Protein AF-A0A3P6EDA2-F1 (afdb_monomer)

Solvent-accessible surface area (backbone atoms only — not comparable to full-atom values): 14448 Å² total; per-residue (Å²): 108,44,48,34,46,35,75,41,40,43,56,62,48,23,69,76,39,64,86,78,28,52,57,27,41,41,62,66,79,68,80,92,63,70,84,80,61,66,52,72,57,34,35,83,33,49,75,94,38,60,20,35,73,57,86,83,57,60,67,62,53,38,44,65,58,42,58,74,50,45,66,60,31,36,53,51,32,52,51,51,52,53,50,50,53,50,51,53,47,48,53,51,38,46,62,77,73,55,56,77,56,70,71,67,75,66,40,54,43,57,51,46,21,43,44,30,20,46,56,50,5,49,46,27,37,53,48,20,50,46,32,63,56,32,12,47,63,46,42,54,42,55,72,69,67,53,57,74,87,75,54,78,55,61,66,52,44,69,76,33,55,69,64,41,21,74,79,34,63,50,54,73,63,56,66,56,38,65,80,68,69,48,60,79,59,48,52,80,58,43,38,82,80,82,67,61,33,87,87,78,70,40,69,42,63,34,35,51,26,35,47,27,42,52,51,10,53,52,23,40,57,58,21,60,47,43,33,53,97,81,72,57,55,44,52,69,66,60,55,40,66,66,57,61,54,96,91,37,92,71,38,72,75,68,90,70,83,125

Mean predicted aligned error: 5.79 Å

pLDDT: mean 92.56, std 11.46, range [40.84, 98.69]

Nearest PDB structures (foldseek):
  4xk8-assembly1_A  TM=9.919E-01  e=2.747E-32  Pisum sativum
  8wgh-assembly1_A  TM=9.912E-01  e=5.306E-32  Fittonia albivenis
  8j7b-assembly1_A  TM=9.844E-01  e=3.916E-32  Arabidopsis thaliana
  8cmo-assembly1_A  TM=9.914E-01  e=6.513E-30  Coelastrella
  8xls-assembly1_A  TM=9.919E-01  e=1.504E-28  Thalassiosira pseudonana CCMP1335

Secondary structure (DSSP, 8-state):
-HHHHHHS--HHHHHH-TTTSPPEEE----SS--SS-GGGGSEE-STT-EEEEP-S-HHHHHHHTT--SHHHHHHHHHHHHHHHHHHHHHHHHHHHTSPPPHHHHT-HHHHHHIIIIIIIIIHHHHHHHHIIIIIHHHHHHHHTT--TTTSPPHHHHHH-HHHHHHH-GGGGGTTHHHHTT-GGGGTTTS----SB-TTTSSB-HHHHHHHHHHHHHHHHHHTTSB--TTS-SB-HHHHHHH---TT-SS--------

Foldseek 3Di:
DLLLCLPVWLLLLCLLPVPQAATFRAADDDPPDPPDVCNVCQPCRDPPGTHHGDDPCVSVVCLLLQNNHSVVSVVVVVVVVVVVVVVVVVVCCCVPPNPDDPVVVVPVLLVLLCCLQPVFQVVLVVVLVSLLQRNVQSNVCSLVSHRSVPRDHSVCSVVDLVSVCVQQVLSVVPCVCVVVVVCVSRCSQQDDPPAADPSPRHRDSSVVSNVSNVSNVVSNVVSQAGDDPVRDHDDPVVVQVVPDDPVCPDGPPDPPPD

Organism: Brassica oleracea (NCBI:txid3712)

Structure (mmCIF, N/CA/C/O backbone):
data_AF-A0A3P6EDA2-F1
#
_entry.id   AF-A0A3P6EDA2-F1
#
loop_
_atom_site.group_PDB
_atom_site.id
_atom_site.type_symbol
_atom_site.label_atom_id
_atom_site.label_alt_id
_atom_site.label_comp_id
_atom_site.label_asym_id
_atom_site.label_entity_id
_atom_site.label_seq_id
_atom_site.pdbx_PDB_ins_code
_atom_site.Cartn_x
_atom_site.Cartn_y
_atom_site.Cartn_z
_atom_site.occupancy
_atom_site.B_iso_or_equiv
_atom_site.auth_seq_id
_atom_site.auth_comp_id
_atom_site.auth_asym_id
_atom_site.auth_atom_id
_atom_site.pdbx_PDB_model_num
ATOM 1 N N . MET A 1 1 ? 1.106 14.165 6.800 1.00 95.12 1 MET A N 1
ATOM 2 C CA . MET A 1 1 ? -0.127 13.348 6.871 1.00 95.12 1 MET A CA 1
ATOM 3 C C . MET A 1 1 ? -0.069 12.357 8.024 1.00 95.12 1 MET A C 1
ATOM 5 O O . MET A 1 1 ? -0.699 12.643 9.029 1.00 95.12 1 MET A O 1
ATOM 9 N N . TYR A 1 2 ? 0.751 11.300 7.968 1.00 97.56 2 TYR A N 1
ATOM 10 C CA . TYR A 1 2 ? 0.886 10.324 9.069 1.00 97.56 2 TYR A CA 1
ATOM 11 C C . TYR A 1 2 ? 1.144 10.951 10.453 1.00 97.56 2 TYR A C 1
ATOM 13 O O . TYR A 1 2 ? 0.456 10.618 11.407 1.00 97.56 2 TYR A O 1
ATOM 21 N N . PHE A 1 3 ? 2.056 11.929 10.558 1.00 98.06 3 PHE A N 1
ATOM 22 C CA . PHE A 1 3 ? 2.340 12.604 11.836 1.00 98.06 3 PHE A CA 1
ATOM 23 C C . PHE A 1 3 ? 1.126 13.336 12.427 1.00 98.06 3 PHE A C 1
ATOM 25 O O . PHE A 1 3 ? 0.912 13.303 13.632 1.00 98.06 3 PHE A O 1
ATOM 32 N N . HIS A 1 4 ? 0.321 13.983 11.579 1.00 97.31 4 HIS A N 1
ATOM 33 C CA . HIS A 1 4 ? -0.910 14.645 12.014 1.00 97.31 4 HIS A CA 1
ATOM 34 C C . HIS A 1 4 ? -1.937 13.623 12.505 1.00 97.31 4 HIS A C 1
ATOM 36 O O . HIS A 1 4 ? -2.525 13.821 13.562 1.00 97.31 4 HIS A O 1
ATOM 42 N N . GLY A 1 5 ? -2.069 12.496 11.794 1.00 97.06 5 GLY A N 1
ATOM 43 C CA . GLY A 1 5 ? -2.839 11.339 12.254 1.00 97.06 5 GLY A CA 1
ATOM 44 C C . GLY A 1 5 ? -2.379 10.816 13.618 1.00 97.06 5 GLY A C 1
ATOM 45 O O . GLY A 1 5 ? -3.197 10.489 14.460 1.00 97.06 5 GLY A O 1
ATOM 46 N N . ALA A 1 6 ? -1.074 10.795 13.872 1.00 96.88 6 ALA A N 1
ATOM 47 C CA . ALA A 1 6 ? -0.518 10.258 15.111 1.00 96.88 6 ALA A CA 1
ATOM 48 C C . ALA A 1 6 ? -0.597 11.193 16.331 1.00 96.88 6 ALA A C 1
ATOM 50 O O . ALA A 1 6 ? -0.292 10.756 17.432 1.00 96.88 6 ALA A O 1
ATOM 51 N N . ARG A 1 7 ? -0.834 12.500 16.151 1.00 95.69 7 ARG A N 1
ATOM 52 C CA . ARG A 1 7 ? -0.673 13.494 17.236 1.00 95.69 7 ARG A CA 1
ATOM 53 C C . ARG A 1 7 ? -1.845 14.444 17.418 1.00 95.69 7 ARG A C 1
ATOM 55 O O . ARG A 1 7 ? -2.000 15.000 18.499 1.00 95.69 7 ARG A O 1
ATOM 62 N N . PHE A 1 8 ? -2.617 14.682 16.364 1.00 95.25 8 PHE A N 1
ATOM 63 C CA . PHE A 1 8 ? -3.655 15.713 16.329 1.00 95.25 8 PHE A CA 1
AT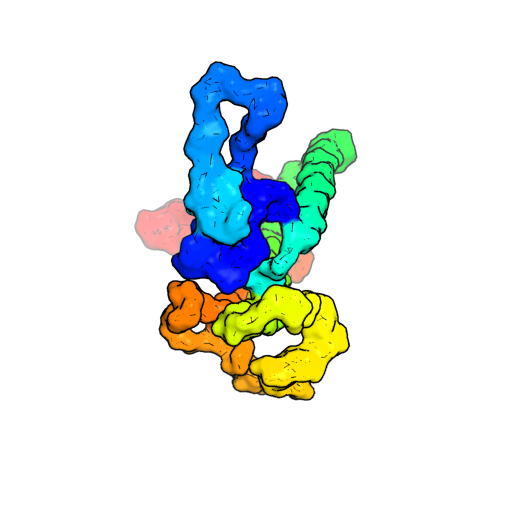OM 64 C C . PHE A 1 8 ? -4.929 15.175 15.683 1.00 95.25 8 PHE A C 1
ATOM 66 O O . PHE A 1 8 ? -5.568 15.877 14.897 1.00 95.25 8 PHE A O 1
ATOM 73 N N . SER A 1 9 ? -5.256 13.913 15.948 1.00 97.00 9 SER A N 1
ATOM 74 C CA . SER A 1 9 ? -6.364 13.226 15.303 1.00 97.00 9 SER A CA 1
ATOM 75 C C . SER A 1 9 ? -7.191 12.428 16.300 1.00 97.00 9 SER A C 1
ATOM 77 O O . SER A 1 9 ? -6.763 12.200 17.426 1.00 97.00 9 SER A O 1
ATOM 79 N N . ASN A 1 10 ? -8.368 11.997 15.863 1.00 97.44 10 ASN A N 1
ATOM 80 C CA . ASN A 1 10 ? -9.216 11.049 16.576 1.00 97.44 10 ASN A CA 1
ATOM 81 C C . ASN A 1 10 ? -9.175 9.648 15.943 1.00 97.44 10 ASN A C 1
ATOM 83 O O . ASN A 1 10 ? -10.190 8.958 15.944 1.00 97.44 10 ASN A O 1
ATOM 87 N N . TYR A 1 11 ? -8.039 9.232 15.367 1.00 97.75 11 TYR A N 1
ATOM 88 C CA . TYR A 1 11 ? -7.948 7.998 14.576 1.00 97.75 11 TYR A CA 1
ATOM 89 C C . TYR A 1 11 ? -8.352 6.736 15.345 1.00 97.75 11 TYR A C 1
ATOM 91 O O . TYR A 1 11 ? -9.167 5.971 14.839 1.00 97.75 11 TYR A O 1
ATOM 99 N N . GLU A 1 12 ? -7.838 6.522 16.559 1.00 96.31 12 GLU A N 1
ATOM 100 C CA . GLU A 1 12 ? -8.194 5.337 17.358 1.00 96.31 12 GLU A CA 1
ATOM 101 C C . GLU A 1 12 ? -9.675 5.354 17.760 1.00 96.31 12 GLU A C 1
ATOM 103 O O . GLU A 1 12 ? -10.360 4.343 17.632 1.00 96.31 12 GLU A O 1
ATOM 108 N N . ALA A 1 13 ? -10.205 6.519 18.148 1.00 96.00 13 ALA A N 1
ATOM 109 C CA . ALA A 1 13 ? -11.627 6.667 18.457 1.00 96.00 13 ALA A CA 1
ATOM 110 C C . ALA A 1 13 ? -12.503 6.379 17.226 1.00 96.00 13 ALA A C 1
ATOM 112 O O . ALA A 1 13 ? -13.472 5.630 17.319 1.00 96.00 13 ALA A O 1
ATOM 113 N N . TRP A 1 14 ? -12.131 6.921 16.062 1.00 97.31 14 TRP A N 1
ATOM 114 C CA . TRP A 1 14 ? -12.794 6.639 14.791 1.00 97.31 14 TRP A CA 1
ATOM 115 C C . TRP A 1 14 ? -12.719 5.161 14.414 1.00 97.31 14 TRP A C 1
ATOM 117 O O . TRP A 1 14 ? -13.666 4.626 13.850 1.00 97.31 14 TRP A O 1
ATOM 127 N N . LEU A 1 15 ? -11.616 4.479 14.715 1.00 96.19 15 LEU A N 1
ATOM 128 C CA . LEU A 1 15 ? -11.461 3.069 14.383 1.00 96.19 15 LEU A CA 1
ATOM 129 C C . LEU A 1 15 ? -12.432 2.186 15.188 1.00 96.19 15 LEU A C 1
ATOM 131 O O . LEU A 1 15 ? -12.922 1.195 14.645 1.00 96.19 15 LEU A O 1
ATOM 135 N N . SER A 1 16 ? -12.761 2.587 16.421 1.00 94.00 16 SER A N 1
ATOM 136 C CA . SER A 1 16 ? -13.761 1.926 17.271 1.00 94.00 16 SER A CA 1
ATOM 137 C C . SER A 1 16 ? -15.214 2.190 16.853 1.00 94.00 16 SER A C 1
ATOM 139 O O . SER A 1 16 ? -16.046 1.299 16.996 1.00 94.00 16 SER A O 1
ATOM 141 N N . ASP A 1 17 ? -15.537 3.377 16.323 1.00 95.00 17 ASP A N 1
ATOM 142 C CA . ASP A 1 17 ? -16.862 3.676 15.742 1.00 95.00 17 ASP A CA 1
ATOM 143 C C . ASP A 1 17 ? -16.754 4.496 14.437 1.00 95.00 17 ASP A C 1
ATOM 145 O O . ASP A 1 17 ? -16.998 5.708 14.413 1.00 95.00 17 ASP A O 1
ATOM 149 N N . PRO A 1 18 ? -16.418 3.832 13.318 1.00 94.62 18 PRO A N 1
ATOM 150 C CA . PRO A 1 18 ? -16.188 4.498 12.035 1.00 94.62 18 PRO A CA 1
ATOM 151 C C . PRO A 1 18 ? -17.466 5.027 11.382 1.00 94.62 18 PRO A C 1
ATOM 153 O O . PRO A 1 18 ? -17.388 5.785 10.414 1.00 94.62 18 PRO A O 1
ATOM 156 N N . THR A 1 19 ? -18.629 4.576 11.860 1.00 93.88 19 THR A N 1
ATOM 157 C CA . THR A 1 19 ? -19.944 4.920 11.315 1.00 93.88 19 THR A CA 1
ATOM 158 C C . THR A 1 19 ? -20.477 6.240 11.849 1.00 93.88 19 THR A C 1
ATOM 160 O O . THR A 1 19 ? -21.119 6.969 11.096 1.00 93.88 19 THR A O 1
ATOM 163 N N . HIS A 1 20 ? -20.203 6.564 13.116 1.00 95.69 20 HIS A N 1
ATOM 164 C CA . HIS A 1 20 ? -20.741 7.772 13.749 1.00 95.69 20 HIS A CA 1
ATOM 165 C C . HIS A 1 20 ? -19.680 8.840 14.023 1.00 95.69 20 HIS A C 1
ATOM 167 O O . HIS A 1 20 ? -20.021 10.020 14.094 1.00 95.69 20 HIS A O 1
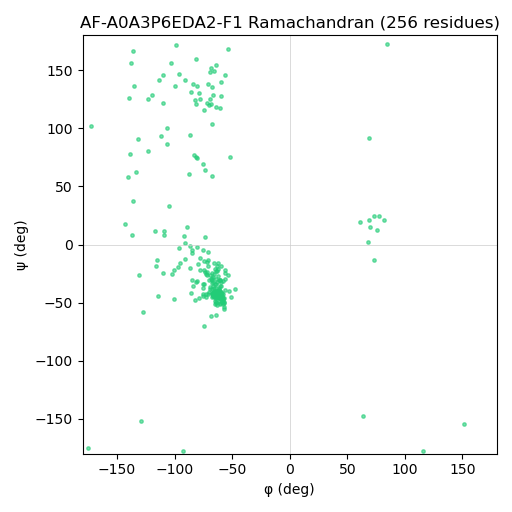ATOM 173 N N . ILE A 1 21 ? -18.406 8.465 14.165 1.00 97.31 21 ILE A N 1
ATOM 174 C CA . ILE A 1 21 ? -17.327 9.427 14.410 1.00 97.31 21 ILE A CA 1
ATOM 175 C C . ILE A 1 21 ? -16.824 9.978 13.073 1.00 97.31 21 ILE A C 1
ATOM 177 O O . ILE A 1 21 ? -16.536 9.241 12.130 1.00 97.31 21 ILE A O 1
ATOM 181 N N . GLY A 1 22 ? -16.699 11.301 12.982 1.00 97.00 22 GLY A N 1
ATOM 182 C CA . GLY A 1 22 ? -16.123 11.974 11.823 1.00 97.00 22 GLY A CA 1
ATOM 183 C C . GLY A 1 22 ? -14.590 11.935 11.865 1.00 97.00 22 GLY A C 1
ATOM 184 O O . GLY A 1 22 ? -14.007 12.212 12.915 1.00 97.00 22 GLY A O 1
ATOM 185 N N . PRO A 1 23 ? -13.898 11.642 10.748 1.00 97.75 23 PRO A N 1
ATOM 186 C CA . PRO A 1 23 ? -12.440 11.654 10.723 1.00 97.75 23 PRO A CA 1
ATOM 187 C C . PRO A 1 23 ? -11.909 13.087 10.862 1.00 97.75 23 PRO A C 1
ATOM 189 O O . PRO A 1 23 ? -12.246 13.964 10.064 1.00 97.75 23 PRO A O 1
ATOM 192 N N . SER A 1 24 ? -11.037 13.335 11.838 1.00 97.56 24 SER A N 1
ATOM 193 C CA . SER A 1 24 ? -10.371 14.624 12.044 1.00 97.56 24 SER A CA 1
ATOM 194 C C . SER A 1 24 ? -8.890 14.423 12.335 1.00 97.56 24 SER A C 1
ATOM 196 O O . SER A 1 24 ? -8.524 13.540 13.099 1.00 97.56 24 SER A O 1
ATOM 198 N N . ALA A 1 25 ? -8.028 15.236 11.718 1.00 96.38 25 ALA A N 1
ATOM 199 C CA . ALA A 1 25 ? -6.569 15.173 11.894 1.00 96.38 25 ALA A CA 1
ATOM 200 C C . ALA A 1 25 ? -5.898 16.560 11.897 1.00 96.38 25 ALA A C 1
ATOM 202 O O . ALA A 1 25 ? -4.698 16.700 11.637 1.00 96.38 25 ALA A O 1
ATOM 203 N N . GLN A 1 26 ? -6.687 17.611 12.116 1.00 94.94 26 GLN A N 1
ATOM 204 C CA . GLN A 1 26 ? -6.204 18.981 12.162 1.00 94.94 26 GLN A CA 1
ATOM 205 C C . GLN A 1 26 ? -6.908 19.720 13.292 1.00 94.94 26 GLN A C 1
ATOM 207 O O . GLN A 1 26 ? -8.133 19.774 13.342 1.00 94.94 26 GLN A O 1
ATOM 212 N N . VAL A 1 27 ? -6.114 20.317 14.175 1.00 92.06 27 VAL A N 1
ATOM 213 C CA . VAL A 1 27 ? -6.597 21.090 15.318 1.00 92.06 27 VAL A CA 1
ATOM 214 C C . VAL A 1 27 ? -6.079 22.511 15.189 1.00 92.06 27 VAL A C 1
ATOM 216 O O . VAL A 1 27 ? -4.880 22.732 14.994 1.00 92.06 27 VAL A O 1
ATOM 219 N N . VAL A 1 28 ? -6.979 23.482 15.298 1.00 88.31 28 VAL A N 1
ATOM 220 C CA . VAL A 1 28 ? -6.616 24.896 15.373 1.00 88.31 28 VAL A CA 1
ATOM 221 C C . VAL A 1 28 ? -6.128 25.184 16.786 1.00 88.31 28 VAL A C 1
ATOM 223 O O . VAL A 1 28 ? -6.818 24.883 17.760 1.00 88.31 28 VAL A O 1
ATOM 226 N N . TRP A 1 29 ? -4.920 25.736 16.900 1.00 77.19 29 TRP A N 1
ATOM 227 C CA . TRP A 1 29 ? -4.288 26.002 18.189 1.00 77.19 29 TRP A CA 1
ATOM 228 C C . TRP A 1 29 ? -5.127 26.962 19.048 1.00 77.19 29 TRP A C 1
ATOM 230 O O . TRP A 1 29 ? -5.427 28.066 18.587 1.00 77.19 29 TRP A O 1
ATOM 240 N N . PRO A 1 30 ? -5.439 26.594 20.306 1.00 63.03 30 PRO A N 1
ATOM 241 C CA . PRO A 1 30 ? -6.191 27.460 21.212 1.00 63.03 30 PRO A CA 1
ATOM 242 C C . PRO A 1 30 ? -5.312 28.443 22.009 1.00 63.03 30 PRO A C 1
ATOM 244 O O . PRO A 1 30 ? -5.823 29.428 22.527 1.00 63.03 30 PRO A O 1
ATOM 247 N N . ILE A 1 31 ? -4.001 28.185 22.148 1.00 54.84 31 ILE A N 1
ATOM 248 C CA . ILE A 1 31 ? -3.233 28.702 23.301 1.00 54.84 31 ILE A CA 1
ATOM 249 C C . ILE A 1 31 ? -2.344 29.915 23.039 1.00 54.84 31 ILE A C 1
ATOM 251 O O . ILE A 1 31 ? -2.089 30.658 23.980 1.00 54.84 31 ILE A O 1
ATOM 255 N N . VAL A 1 32 ? -1.870 30.173 21.819 1.00 53.31 32 VAL A N 1
ATOM 256 C CA . VAL A 1 32 ? -0.915 31.287 21.675 1.00 53.31 32 VAL A CA 1
ATOM 257 C C . VAL A 1 32 ? -1.628 32.622 21.509 1.00 53.31 32 VAL A C 1
ATOM 259 O O . VAL A 1 32 ? -1.112 33.599 22.023 1.00 53.31 32 VAL A O 1
ATOM 262 N N . TRP A 1 33 ? -2.825 32.655 20.911 1.00 49.12 33 TRP A N 1
ATOM 263 C CA . TRP A 1 33 ? -3.649 33.861 20.794 1.00 49.12 33 TRP A CA 1
ATOM 264 C C . TRP A 1 33 ? -5.045 33.529 20.211 1.00 49.12 33 TRP A C 1
ATOM 266 O O . TRP A 1 33 ? -5.166 33.396 18.989 1.00 49.12 33 TRP A O 1
ATOM 276 N N . PRO A 1 34 ? -6.127 33.447 21.009 1.00 52.50 34 PRO A N 1
ATOM 277 C CA . PRO A 1 34 ? -7.491 33.499 20.482 1.00 52.50 34 PRO A CA 1
ATOM 278 C C . PRO A 1 34 ? -7.801 34.949 20.055 1.00 52.50 34 PRO A C 1
ATOM 280 O O . PRO A 1 34 ? -8.625 35.620 20.659 1.00 52.50 34 PRO A O 1
ATOM 283 N N . ILE A 1 35 ? -7.086 35.493 19.056 1.00 55.72 35 ILE A N 1
ATOM 284 C CA . ILE A 1 35 ? -7.242 36.908 18.649 1.00 55.72 35 ILE A CA 1
ATOM 285 C C . ILE A 1 35 ? -8.608 37.155 17.982 1.00 55.72 35 ILE A C 1
ATOM 287 O O . ILE A 1 35 ? -9.104 38.275 18.041 1.00 55.72 35 ILE A O 1
ATOM 291 N N . VAL A 1 36 ? -9.239 36.137 17.370 1.00 67.19 36 VAL A N 1
ATOM 292 C CA . VAL A 1 36 ? -10.479 36.312 16.574 1.00 67.19 36 VAL A CA 1
ATOM 293 C C . VAL A 1 36 ? -11.579 35.255 16.789 1.00 67.19 36 VAL A C 1
ATOM 295 O O . VAL A 1 36 ? -12.548 35.250 16.037 1.00 67.19 36 VAL A O 1
ATOM 298 N N . GLY A 1 37 ? -11.459 34.341 17.762 1.00 76.50 37 GLY A N 1
ATOM 299 C CA . GLY A 1 37 ? -12.459 33.271 17.967 1.00 76.50 37 GLY A CA 1
ATOM 300 C C . GLY A 1 37 ? -12.368 32.097 16.973 1.00 76.50 37 GLY A C 1
ATOM 301 O O . GLY A 1 37 ? -13.357 31.420 16.693 1.00 76.50 37 GLY A O 1
ATOM 302 N N . GLN A 1 38 ? -11.189 31.866 16.384 1.00 84.44 38 GLN A N 1
ATOM 303 C CA . GLN A 1 38 ? -10.951 30.835 15.359 1.00 84.44 38 GLN A CA 1
ATOM 304 C C . GLN A 1 38 ? -11.103 29.389 15.864 1.00 84.44 38 GLN A C 1
ATOM 306 O O . GLN A 1 38 ? -11.235 28.466 15.063 1.00 84.44 38 GLN A O 1
ATOM 311 N N . GLU A 1 39 ? -11.099 29.170 17.177 1.00 85.50 39 GLU A N 1
ATOM 312 C CA . GLU A 1 39 ? -11.358 27.873 17.801 1.00 85.50 39 GLU A CA 1
ATOM 313 C C . GLU A 1 39 ? -12.768 27.344 17.517 1.00 85.50 39 GLU A C 1
ATOM 315 O O . GLU A 1 39 ? -12.991 26.143 17.650 1.00 85.50 39 GLU A O 1
ATOM 320 N N . ILE A 1 40 ? -13.689 28.198 17.045 1.00 88.88 40 ILE A N 1
ATOM 321 C CA . ILE A 1 40 ? -14.994 27.778 16.516 1.00 88.88 40 ILE A CA 1
ATOM 322 C C . ILE A 1 40 ? -14.863 26.759 15.372 1.00 88.88 40 ILE A C 1
ATOM 324 O O . ILE A 1 40 ? -15.765 25.955 15.154 1.00 88.88 40 ILE A O 1
ATOM 328 N N . LEU A 1 41 ? -13.724 26.754 14.667 1.00 91.19 41 LEU A N 1
ATOM 329 C CA . LEU A 1 41 ? -13.413 25.782 13.617 1.00 91.19 41 LEU A CA 1
ATOM 330 C C . LEU A 1 41 ? -13.121 24.375 14.164 1.00 91.19 41 LEU A C 1
ATOM 332 O O . LEU A 1 41 ? -13.189 23.410 13.405 1.00 91.19 41 LEU A O 1
ATOM 336 N N . ASN A 1 42 ? -12.803 24.235 15.456 1.00 93.31 42 ASN A N 1
ATOM 337 C CA . ASN A 1 42 ? -12.656 22.937 16.114 1.00 93.31 42 ASN A CA 1
ATOM 338 C C . ASN A 1 42 ? -14.047 22.392 16.474 1.00 93.31 42 ASN A C 1
ATOM 340 O O . ASN A 1 42 ? -14.470 22.419 17.634 1.00 93.31 42 ASN A O 1
ATOM 344 N N . GLY A 1 43 ? -14.760 21.921 15.451 1.00 92.62 43 GLY A N 1
ATOM 345 C CA . GLY A 1 43 ? -16.072 21.299 15.591 1.00 92.62 43 GLY A CA 1
ATOM 346 C C . GLY A 1 43 ? -16.011 20.001 16.393 1.00 92.62 43 GLY A C 1
ATOM 347 O O . GLY A 1 43 ? -14.976 19.338 16.455 1.00 92.62 43 GLY A O 1
ATOM 348 N N . ASP A 1 44 ? -17.131 19.643 17.017 1.00 95.12 44 ASP A N 1
ATOM 349 C CA . ASP A 1 44 ? -17.296 18.325 17.626 1.00 95.12 44 ASP A CA 1
ATOM 350 C C . ASP A 1 44 ? -17.504 17.284 16.524 1.00 95.12 44 ASP A C 1
ATOM 352 O O . ASP A 1 44 ? -18.474 17.354 15.770 1.00 95.12 44 ASP A O 1
ATOM 356 N N . VAL A 1 45 ? -16.555 16.358 16.410 1.00 95.69 45 VAL A N 1
ATOM 357 C CA . VAL A 1 45 ? -16.554 15.284 15.408 1.00 95.69 45 VAL A CA 1
ATOM 358 C C . VAL A 1 45 ? -16.812 13.911 16.040 1.00 95.69 45 VAL A C 1
ATOM 360 O O . VAL A 1 45 ? -16.699 12.893 15.359 1.00 95.69 45 VAL A O 1
ATOM 363 N N . GLY A 1 46 ? -17.155 13.863 17.331 1.00 94.94 46 GLY A N 1
ATOM 364 C CA . GLY A 1 46 ? -17.318 12.624 18.087 1.00 94.94 46 GLY A CA 1
ATOM 365 C C . GLY A 1 46 ? -16.005 12.068 18.652 1.00 94.94 46 GLY A C 1
ATOM 366 O O . GLY A 1 46 ? -14.909 12.577 18.405 1.00 94.94 46 GLY A O 1
ATOM 367 N N . GLY A 1 47 ? -16.116 11.022 19.476 1.00 92.31 47 GLY A N 1
ATOM 368 C CA . GLY A 1 47 ? -14.959 10.390 20.127 1.00 92.31 47 GLY A CA 1
ATOM 369 C C . GLY A 1 47 ? -14.272 11.260 21.188 1.00 92.31 47 GLY A C 1
ATOM 370 O O . GLY A 1 47 ? -13.098 11.054 21.477 1.00 92.31 47 GLY A O 1
ATOM 371 N N . GLY A 1 48 ? -14.970 12.263 21.737 1.00 93.75 48 GLY A N 1
ATOM 372 C CA . GLY A 1 48 ? -14.401 13.208 22.707 1.00 93.75 48 GLY A CA 1
ATOM 373 C C . GLY A 1 48 ? -13.366 14.168 22.110 1.00 93.75 48 GLY A C 1
ATOM 374 O O . GLY A 1 48 ? -12.622 14.803 22.856 1.00 93.75 48 GLY A O 1
ATOM 375 N N . PHE A 1 49 ? -13.307 14.277 20.780 1.00 95.00 49 PHE A N 1
ATOM 376 C CA . PHE A 1 49 ? -12.325 15.080 20.064 1.00 95.00 49 PHE A CA 1
ATOM 377 C C . PHE A 1 49 ? -12.976 16.264 19.348 1.00 95.00 49 PHE A C 1
ATOM 379 O O . PHE A 1 49 ? -14.054 16.152 18.765 1.00 95.00 49 PHE A O 1
ATOM 386 N N . ARG A 1 50 ? -12.282 17.406 19.358 1.00 94.19 50 ARG A N 1
ATOM 387 C CA . ARG A 1 50 ? -12.690 18.615 18.641 1.00 94.19 50 ARG A CA 1
ATOM 388 C C . ARG A 1 50 ? -11.607 19.068 17.680 1.00 94.19 50 ARG A C 1
ATOM 390 O O . ARG A 1 50 ? -10.476 19.318 18.092 1.00 94.19 50 ARG A O 1
ATOM 397 N N . GLY A 1 51 ? -11.968 19.218 16.413 1.00 94.38 51 GLY A N 1
ATOM 398 C CA . GLY A 1 51 ? -11.031 19.561 15.353 1.00 94.38 51 GLY A CA 1
ATOM 399 C C . GLY A 1 51 ? -11.724 19.785 14.016 1.00 94.38 51 GLY A C 1
ATOM 400 O O . GLY A 1 51 ? -12.948 19.772 13.909 1.00 94.38 51 GLY A O 1
ATOM 401 N N . ILE A 1 52 ? -10.923 19.999 12.979 1.00 96.12 52 ILE A N 1
ATOM 402 C CA . ILE A 1 52 ? -11.403 20.139 11.607 1.00 96.12 52 ILE A CA 1
ATOM 403 C C . ILE A 1 52 ? -11.611 18.741 11.025 1.00 96.12 52 ILE A C 1
ATOM 405 O O . ILE A 1 52 ? -10.683 17.924 10.998 1.00 96.12 52 ILE A O 1
ATOM 409 N N . GLN A 1 53 ? -12.821 18.465 10.547 1.00 96.94 53 GLN A N 1
ATOM 410 C CA . GLN A 1 53 ? -13.123 17.225 9.840 1.00 96.94 53 GLN A CA 1
ATOM 411 C C . GLN A 1 53 ? -12.362 17.178 8.507 1.00 96.94 53 GLN A C 1
ATOM 413 O O . GLN A 1 53 ? -12.418 18.118 7.712 1.00 96.94 53 GLN A O 1
ATOM 418 N N . ILE A 1 54 ? -11.644 16.084 8.255 1.00 97.38 54 ILE A N 1
ATOM 419 C CA . ILE A 1 54 ? -10.874 15.878 7.024 1.00 97.38 54 ILE A CA 1
ATOM 420 C C . ILE A 1 54 ? -11.673 15.060 6.006 1.00 97.38 54 ILE A C 1
ATOM 422 O O . ILE A 1 54 ? -12.408 14.142 6.357 1.00 97.38 54 ILE A O 1
ATOM 426 N N . THR A 1 55 ? -11.479 15.349 4.721 1.00 97.38 55 THR A N 1
ATOM 427 C CA . THR A 1 55 ? -12.143 14.655 3.597 1.00 97.38 55 THR A CA 1
ATOM 428 C C . THR A 1 55 ? -11.159 13.926 2.679 1.00 97.38 55 THR A C 1
ATOM 430 O O . THR A 1 55 ? -11.517 13.474 1.598 1.00 97.38 55 THR A O 1
ATOM 433 N N . SER A 1 56 ? -9.903 13.788 3.106 1.00 97.31 56 SER A N 1
ATOM 434 C CA . SER A 1 56 ? -8.817 13.180 2.327 1.00 97.31 56 SER A CA 1
ATOM 435 C C . SER A 1 56 ? -8.841 11.648 2.277 1.00 97.31 56 SER A C 1
ATOM 437 O O . SER A 1 56 ? -8.093 11.066 1.498 1.00 97.31 56 SER A O 1
ATOM 439 N N . GLY A 1 57 ? -9.658 10.984 3.102 1.00 97.31 57 GLY A N 1
ATOM 440 C CA . GLY A 1 57 ? -9.796 9.519 3.111 1.00 97.31 57 GLY A CA 1
ATOM 441 C C . GLY A 1 57 ? -8.644 8.747 3.775 1.00 97.31 57 GLY A C 1
ATOM 442 O O . GLY A 1 57 ? -8.554 7.528 3.632 1.00 97.31 57 GLY A O 1
ATOM 443 N N . PHE A 1 58 ? -7.745 9.424 4.502 1.00 98.00 58 PHE A N 1
ATOM 444 C CA . PHE A 1 58 ? -6.579 8.770 5.114 1.00 98.00 58 PHE A CA 1
ATOM 445 C C . PHE A 1 58 ? -6.940 7.736 6.186 1.00 98.00 58 PHE A C 1
ATOM 447 O O . PHE A 1 58 ? -6.256 6.725 6.295 1.00 98.00 58 PHE A O 1
ATOM 454 N N . PHE A 1 59 ? -8.009 7.953 6.952 1.00 98.19 59 PHE A N 1
ATOM 455 C CA . PHE A 1 59 ? -8.410 7.035 8.022 1.00 98.19 59 PHE A CA 1
ATOM 456 C C . PHE A 1 59 ? -8.818 5.666 7.464 1.00 98.19 59 PHE A C 1
ATOM 458 O O . PHE A 1 59 ? -8.361 4.631 7.946 1.00 98.19 59 PHE A O 1
ATOM 465 N N . GLN A 1 60 ? -9.593 5.655 6.379 1.00 97.69 60 GLN A N 1
ATOM 466 C CA . GLN A 1 60 ? -9.986 4.440 5.673 1.00 97.69 60 GLN A CA 1
ATOM 467 C C . GLN A 1 60 ? -8.766 3.726 5.075 1.00 97.69 60 GLN A C 1
ATOM 469 O O . GLN A 1 60 ? -8.665 2.505 5.170 1.00 97.69 60 GLN A O 1
ATOM 474 N N . LEU A 1 61 ? -7.808 4.481 4.520 1.00 98.12 61 LEU A N 1
ATOM 475 C CA . LEU A 1 61 ? -6.558 3.926 3.994 1.00 98.12 61 LEU A CA 1
ATOM 476 C C . LEU A 1 61 ? -5.712 3.256 5.091 1.00 98.12 61 LEU A C 1
ATOM 478 O O . LEU A 1 61 ? -5.182 2.163 4.886 1.00 98.12 61 LEU A O 1
ATOM 482 N N . TRP A 1 62 ? -5.581 3.892 6.256 1.00 98.31 62 TRP A N 1
ATOM 483 C CA . TRP A 1 62 ? -4.819 3.352 7.385 1.00 98.31 62 TRP A CA 1
ATOM 484 C C . TRP A 1 62 ? -5.484 2.108 7.974 1.00 98.31 62 TRP A C 1
ATOM 486 O O . TRP A 1 62 ? -4.798 1.103 8.176 1.00 98.31 62 TRP A O 1
ATOM 496 N N . ARG A 1 63 ? -6.816 2.119 8.123 1.00 97.69 63 ARG A N 1
ATOM 497 C CA . ARG A 1 63 ? -7.592 0.936 8.520 1.00 97.69 63 ARG A CA 1
ATOM 498 C C . ARG A 1 63 ? -7.370 -0.221 7.551 1.00 97.69 63 ARG A C 1
ATOM 500 O O . ARG A 1 63 ? -6.992 -1.314 7.968 1.00 97.69 63 ARG A O 1
ATOM 507 N N . ALA A 1 64 ? -7.514 0.031 6.250 1.00 97.88 64 ALA A N 1
ATOM 508 C CA . ALA A 1 64 ? -7.271 -0.972 5.216 1.00 97.88 64 ALA A CA 1
ATOM 509 C C . ALA A 1 64 ? -5.814 -1.464 5.198 1.00 97.88 64 ALA A C 1
ATOM 511 O O . ALA A 1 64 ? -5.542 -2.556 4.719 1.00 97.88 64 ALA A O 1
ATOM 512 N N . SER A 1 65 ? -4.865 -0.702 5.743 1.00 97.88 65 SER A N 1
ATOM 513 C CA . SER A 1 65 ? -3.464 -1.121 5.874 1.00 97.88 65 SER A CA 1
ATOM 514 C C . SER A 1 65 ? -3.194 -1.959 7.132 1.00 97.88 65 SER A C 1
ATOM 516 O O . SER A 1 65 ? -2.090 -2.482 7.264 1.00 97.88 65 SER A O 1
ATOM 518 N N . GLY A 1 66 ? -4.174 -2.099 8.032 1.00 97.31 66 GLY A N 1
ATOM 519 C CA . GLY A 1 66 ? -4.030 -2.795 9.313 1.00 97.31 66 GLY A CA 1
ATOM 520 C C . GLY A 1 66 ? -3.395 -1.940 10.415 1.00 97.31 66 GLY A C 1
ATOM 521 O O . GLY A 1 66 ? -2.836 -2.483 11.361 1.00 97.31 66 GLY A O 1
ATOM 522 N N . ILE A 1 67 ? -3.437 -0.608 10.294 1.00 98.00 67 ILE A N 1
ATOM 523 C CA . ILE A 1 67 ? -2.918 0.295 11.326 1.00 98.00 67 ILE A CA 1
ATOM 524 C C . ILE A 1 67 ? -3.969 0.448 12.427 1.00 98.00 67 ILE A C 1
ATOM 526 O O . ILE A 1 67 ? -5.074 0.916 12.158 1.00 98.00 67 ILE A O 1
ATOM 530 N N . THR A 1 68 ? -3.622 0.101 13.662 1.00 96.81 68 THR A N 1
ATOM 531 C CA . THR A 1 68 ? -4.539 0.105 14.813 1.00 96.81 68 THR A CA 1
ATOM 532 C C . THR A 1 68 ? -4.176 1.116 15.894 1.00 96.81 68 THR A C 1
ATOM 534 O O . THR A 1 68 ? -5.011 1.383 16.749 1.00 96.81 68 THR A O 1
ATOM 537 N N . SER A 1 69 ? -2.970 1.700 15.860 1.00 95.75 69 SER A N 1
ATOM 538 C CA . SER A 1 69 ? -2.532 2.661 16.880 1.00 95.75 69 SER A CA 1
ATOM 539 C C . SER A 1 69 ? -1.791 3.881 16.336 1.00 95.75 69 SER A C 1
ATOM 541 O O . SER A 1 69 ? -1.143 3.846 15.283 1.00 95.75 69 SER A O 1
ATOM 543 N N . GLU A 1 70 ? -1.822 4.967 17.107 1.00 95.88 70 GLU A N 1
ATOM 544 C CA . GLU A 1 70 ? -1.092 6.207 16.820 1.00 95.88 70 GLU A CA 1
ATOM 545 C C . GLU A 1 70 ? 0.427 5.997 16.764 1.00 95.88 70 GLU A C 1
ATOM 547 O O . GLU A 1 70 ? 1.126 6.659 15.989 1.00 95.88 70 GLU A O 1
ATOM 552 N N . LEU A 1 71 ? 0.954 5.038 17.534 1.00 96.75 71 LEU A N 1
ATOM 553 C CA . LEU A 1 71 ? 2.379 4.707 17.532 1.00 96.75 71 LEU A CA 1
ATOM 554 C C . LEU A 1 71 ? 2.846 4.243 16.145 1.00 96.75 71 LEU A C 1
ATOM 556 O O . LEU A 1 71 ? 3.893 4.677 15.665 1.00 96.75 71 LEU A O 1
ATOM 560 N N . GLN A 1 72 ? 2.055 3.409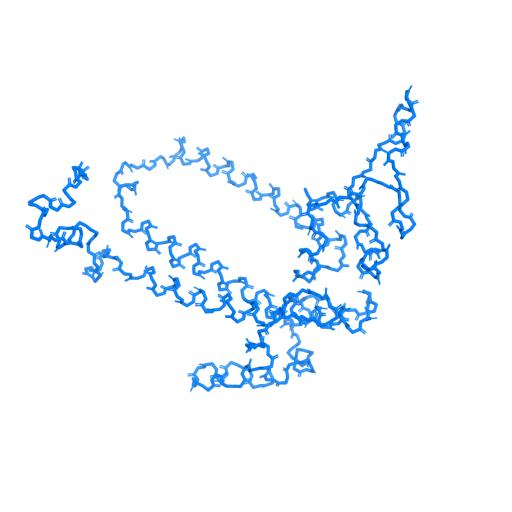 15.468 1.00 97.62 72 GLN A N 1
ATOM 561 C CA . GLN A 1 72 ? 2.368 2.929 14.120 1.00 97.62 72 GLN A CA 1
ATOM 562 C C . GLN A 1 72 ? 2.369 4.081 13.102 1.00 97.62 72 GLN A C 1
ATOM 564 O O . GLN A 1 72 ? 3.271 4.168 12.261 1.00 97.62 72 GLN A O 1
ATOM 569 N N . LEU A 1 73 ? 1.414 5.014 13.208 1.00 98.06 73 LEU A N 1
ATOM 570 C CA . LEU A 1 73 ? 1.386 6.231 12.387 1.00 98.06 73 LEU A CA 1
ATOM 571 C C . LEU A 1 73 ? 2.620 7.107 12.640 1.00 98.06 73 LEU A C 1
ATOM 573 O O . LEU A 1 73 ? 3.220 7.623 11.694 1.00 98.06 73 LEU A O 1
ATOM 577 N N . TYR A 1 74 ? 3.036 7.244 13.900 1.00 98.19 74 TYR A N 1
ATOM 578 C CA . TYR A 1 74 ? 4.226 8.004 14.272 1.00 98.19 74 TYR A CA 1
ATOM 579 C C . TYR A 1 74 ? 5.499 7.380 13.688 1.00 98.19 74 TYR A C 1
ATOM 581 O O . TYR A 1 74 ? 6.274 8.072 13.028 1.00 98.19 74 TYR A O 1
ATOM 589 N N . CYS A 1 75 ? 5.691 6.068 13.854 1.00 98.25 75 CYS A N 1
ATOM 590 C CA . CYS A 1 75 ? 6.820 5.344 13.269 1.00 98.25 75 CYS A CA 1
ATOM 591 C C . CYS A 1 75 ? 6.852 5.482 11.741 1.00 98.25 75 CYS A C 1
ATOM 593 O O . CYS A 1 75 ? 7.907 5.766 11.171 1.00 98.25 75 CYS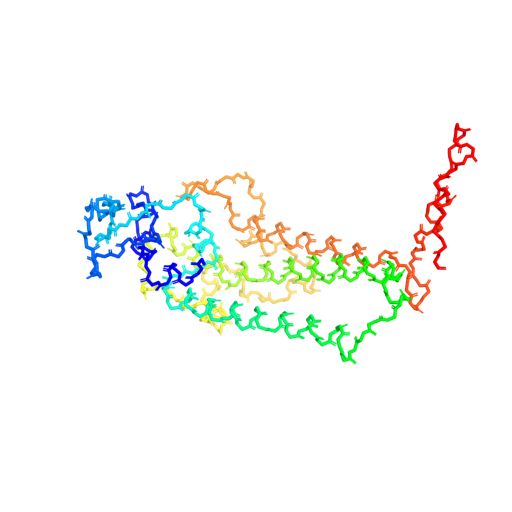 A O 1
ATOM 595 N N . THR A 1 76 ? 5.694 5.372 11.083 1.00 98.06 76 THR A N 1
ATOM 596 C CA . THR A 1 76 ? 5.568 5.567 9.630 1.00 98.06 76 THR A CA 1
ATOM 597 C C . THR A 1 76 ? 5.961 6.987 9.219 1.00 98.06 76 THR A C 1
ATOM 599 O O . THR A 1 76 ? 6.662 7.176 8.226 1.00 98.06 76 THR A O 1
ATOM 602 N N . ALA A 1 77 ? 5.574 8.002 9.999 1.00 98.25 77 ALA A N 1
ATOM 603 C CA . ALA A 1 77 ? 5.945 9.388 9.735 1.00 98.25 77 ALA A CA 1
ATOM 604 C C . ALA A 1 77 ? 7.459 9.628 9.843 1.00 98.25 77 ALA A C 1
ATOM 606 O O . ALA A 1 77 ? 8.030 10.303 8.986 1.00 98.25 77 ALA A O 1
ATOM 607 N N . ILE A 1 78 ? 8.112 9.062 10.862 1.00 98.31 78 ILE A N 1
ATOM 608 C CA . ILE A 1 78 ? 9.570 9.156 11.020 1.00 98.31 78 ILE A CA 1
ATOM 609 C C . ILE A 1 78 ? 10.284 8.411 9.888 1.00 98.31 78 ILE A C 1
ATOM 611 O O . ILE A 1 78 ? 11.199 8.967 9.283 1.00 98.31 78 ILE A O 1
ATOM 615 N N . GLY A 1 79 ? 9.831 7.204 9.538 1.00 98.19 79 GLY A N 1
ATOM 616 C CA . GLY A 1 79 ? 10.362 6.455 8.398 1.00 98.19 79 GLY A CA 1
ATOM 617 C C . GLY A 1 79 ? 10.264 7.247 7.091 1.00 98.19 79 GLY A C 1
ATOM 618 O O . GLY A 1 79 ? 11.254 7.379 6.373 1.00 98.19 79 GLY A O 1
ATOM 619 N N . ALA A 1 80 ? 9.110 7.863 6.821 1.00 98.06 80 ALA A N 1
ATOM 620 C CA . ALA A 1 80 ? 8.917 8.717 5.651 1.00 98.06 80 ALA A CA 1
ATOM 621 C C . ALA A 1 80 ? 9.846 9.946 5.650 1.00 98.06 80 ALA A C 1
ATOM 623 O O . ALA A 1 80 ? 10.358 10.322 4.596 1.00 98.06 80 ALA A O 1
ATOM 624 N N . LEU A 1 81 ? 10.108 10.553 6.813 1.00 98.25 81 LEU A N 1
ATOM 625 C CA . LEU A 1 81 ? 11.041 11.678 6.937 1.00 98.25 81 LEU A CA 1
ATOM 626 C C . LEU A 1 81 ? 12.491 11.257 6.650 1.00 98.25 81 LEU A C 1
ATOM 628 O O . LEU A 1 81 ? 13.205 11.962 5.937 1.00 98.25 81 LEU A O 1
ATOM 632 N N . VAL A 1 82 ? 12.913 10.092 7.153 1.00 98.44 82 VAL A N 1
ATOM 633 C CA . VAL A 1 82 ? 14.232 9.518 6.842 1.00 98.44 82 VAL A CA 1
ATOM 634 C C . VAL A 1 82 ? 14.348 9.233 5.344 1.00 98.44 82 VAL A C 1
ATOM 636 O O . VAL A 1 82 ? 15.335 9.625 4.725 1.00 98.44 82 VAL A O 1
ATOM 639 N N . PHE A 1 83 ? 13.326 8.630 4.730 1.00 98.00 83 PHE A N 1
ATOM 640 C CA . PHE A 1 83 ? 13.301 8.406 3.283 1.00 98.00 83 PHE A CA 1
ATOM 641 C C . PHE A 1 83 ? 13.364 9.713 2.487 1.00 98.00 83 PHE A C 1
ATOM 643 O O . PHE A 1 83 ? 14.102 9.781 1.509 1.00 98.00 83 PHE A O 1
ATOM 650 N N . ALA A 1 84 ? 12.672 10.773 2.913 1.00 98.44 84 ALA A N 1
ATOM 651 C CA . ALA A 1 84 ? 12.774 12.083 2.270 1.00 98.44 84 ALA A CA 1
ATOM 652 C C . ALA A 1 84 ? 14.212 12.631 2.314 1.00 98.44 84 ALA A C 1
ATOM 654 O O . ALA A 1 84 ? 14.723 13.104 1.297 1.00 98.44 84 ALA A O 1
ATOM 655 N N . ALA A 1 85 ? 14.898 12.505 3.455 1.00 98.50 85 ALA A N 1
ATOM 656 C CA . ALA A 1 85 ? 16.305 12.885 3.577 1.00 98.50 85 ALA A CA 1
ATOM 657 C C . ALA A 1 85 ? 17.215 12.042 2.663 1.00 98.50 85 ALA A C 1
ATOM 659 O O . ALA A 1 85 ? 18.093 12.592 1.998 1.00 98.50 85 ALA A O 1
ATOM 660 N N . LEU A 1 86 ? 16.972 10.729 2.567 1.00 98.56 86 LEU A N 1
ATOM 661 C CA . LEU A 1 86 ? 17.697 9.844 1.650 1.00 98.56 86 LEU A CA 1
ATOM 662 C C . LEU A 1 86 ? 17.472 10.220 0.181 1.00 98.56 86 LEU A C 1
ATOM 664 O O . LEU A 1 86 ? 18.428 10.215 -0.589 1.00 98.56 86 LEU A O 1
ATOM 668 N N . MET A 1 87 ? 16.248 10.585 -0.215 1.00 98.25 87 MET A N 1
ATOM 669 C CA . MET A 1 87 ? 15.952 11.021 -1.586 1.00 98.25 87 MET A CA 1
ATOM 670 C C . MET A 1 87 ? 16.658 12.337 -1.931 1.00 98.25 87 MET A C 1
ATOM 672 O O . MET A 1 87 ? 17.231 12.462 -3.014 1.00 98.25 87 MET A O 1
ATOM 676 N N . LEU A 1 88 ? 16.687 13.299 -1.001 1.00 98.38 88 LEU A N 1
ATOM 677 C CA . LEU A 1 88 ? 17.448 14.542 -1.170 1.00 98.38 88 LEU A CA 1
ATOM 678 C C . LEU A 1 88 ? 18.950 14.267 -1.304 1.00 98.38 88 LEU A C 1
ATOM 680 O O . LEU A 1 88 ? 19.609 14.824 -2.185 1.00 98.38 88 LEU A O 1
ATOM 684 N N . PHE A 1 89 ? 19.485 13.375 -0.467 1.00 98.50 89 PHE A N 1
ATOM 685 C CA . PHE A 1 89 ? 20.883 12.966 -0.541 1.00 98.50 89 PHE A CA 1
ATOM 686 C C . PHE A 1 89 ? 21.204 12.260 -1.862 1.00 98.50 89 PHE A C 1
ATOM 688 O O . PHE A 1 89 ? 22.203 12.593 -2.493 1.00 98.50 89 PHE A O 1
ATOM 695 N N . ALA A 1 90 ? 20.353 11.337 -2.315 1.00 98.31 90 ALA A N 1
ATOM 696 C CA . ALA A 1 90 ? 20.520 10.647 -3.589 1.00 98.31 90 ALA A CA 1
ATOM 697 C C . ALA A 1 90 ? 20.524 11.635 -4.767 1.00 98.31 90 ALA A C 1
ATOM 699 O O . ALA A 1 90 ? 21.377 11.527 -5.646 1.00 98.31 90 ALA A O 1
ATOM 700 N N . GLY A 1 91 ? 19.640 12.641 -4.752 1.00 98.19 91 GLY A N 1
ATOM 701 C CA . GLY A 1 91 ? 19.619 13.712 -5.752 1.00 98.19 91 GLY A CA 1
ATOM 702 C C . GLY A 1 91 ? 20.915 14.526 -5.774 1.00 98.19 91 GLY A C 1
ATOM 703 O O . GLY A 1 91 ? 21.524 14.697 -6.830 1.00 98.19 91 GLY A O 1
ATOM 704 N N . TRP A 1 92 ? 21.393 14.967 -4.607 1.00 98.44 92 TRP A N 1
ATOM 705 C CA . TRP A 1 92 ? 22.690 15.643 -4.494 1.00 98.44 92 TRP A CA 1
ATOM 706 C C . TRP A 1 92 ? 23.845 14.750 -4.971 1.00 98.44 92 TRP A C 1
ATOM 708 O O . TRP A 1 92 ? 24.711 15.198 -5.724 1.00 98.44 92 TRP A O 1
ATOM 718 N N . PHE A 1 93 ? 23.854 13.480 -4.567 1.00 98.56 93 PHE A N 1
ATOM 719 C CA . PHE A 1 93 ? 24.921 12.531 -4.865 1.00 98.56 93 PHE A CA 1
ATOM 720 C C . PHE A 1 93 ? 25.010 12.243 -6.366 1.00 98.56 93 PHE A C 1
ATOM 722 O O . PHE A 1 93 ? 26.087 12.364 -6.952 1.00 98.56 93 PHE A O 1
ATOM 729 N N . HIS A 1 94 ? 23.881 11.942 -7.009 1.00 98.56 94 HIS A N 1
ATOM 730 C CA . HIS A 1 94 ? 23.818 11.662 -8.445 1.00 98.56 94 HIS A CA 1
ATOM 731 C C . HIS A 1 94 ? 23.932 12.906 -9.330 1.00 98.56 94 HIS A C 1
ATOM 733 O O . HIS A 1 94 ? 24.027 12.770 -10.544 1.00 98.56 94 HIS A O 1
ATOM 739 N N . TYR A 1 95 ? 23.983 14.107 -8.752 1.00 97.56 95 TYR A N 1
ATOM 740 C CA . TYR A 1 95 ? 24.309 15.326 -9.489 1.00 97.56 95 TYR A CA 1
ATOM 741 C C . TYR A 1 95 ? 25.770 15.760 -9.286 1.00 97.56 95 TYR A C 1
ATOM 743 O O . TYR A 1 95 ? 26.474 16.044 -10.251 1.00 97.56 95 TYR A O 1
ATOM 751 N N . HIS A 1 96 ? 26.262 15.774 -8.043 1.00 98.06 96 HIS A N 1
ATOM 752 C CA . HIS A 1 96 ? 27.571 16.346 -7.703 1.00 98.06 96 HIS A CA 1
ATOM 753 C C . HIS A 1 96 ? 28.709 15.334 -7.521 1.00 98.06 96 HIS A C 1
ATOM 755 O O . HIS A 1 96 ? 29.874 15.731 -7.579 1.00 98.06 96 HIS A O 1
ATOM 761 N N . LYS A 1 97 ? 28.417 14.058 -7.238 1.00 97.81 97 LYS A N 1
ATOM 762 C CA . LYS A 1 97 ? 29.443 13.039 -6.937 1.00 97.81 97 LYS A CA 1
ATOM 763 C C . LYS A 1 97 ? 29.509 11.934 -7.982 1.00 97.81 97 LYS A C 1
ATOM 765 O O . LYS A 1 97 ? 30.603 11.573 -8.402 1.00 97.81 97 LYS A O 1
ATOM 770 N N . ALA A 1 98 ? 28.360 11.424 -8.408 1.00 97.69 98 ALA A N 1
ATOM 771 C CA . ALA A 1 98 ? 28.247 10.305 -9.335 1.00 97.69 98 ALA A CA 1
ATOM 772 C C . ALA A 1 98 ? 27.228 10.616 -10.439 1.00 97.69 98 ALA A C 1
ATOM 774 O O . ALA A 1 98 ? 26.194 9.955 -10.546 1.00 97.69 98 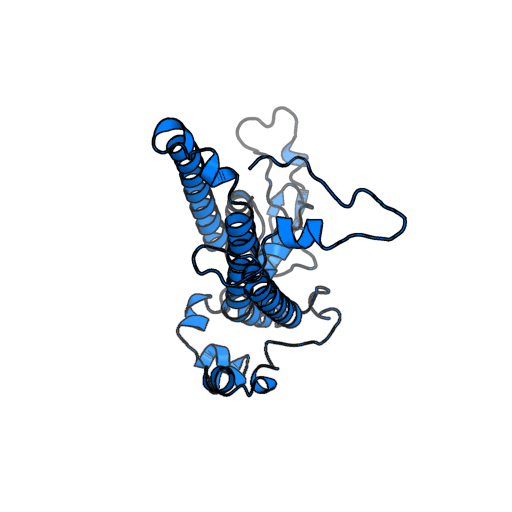ALA A O 1
ATOM 775 N N . ALA A 1 99 ? 27.525 11.647 -11.238 1.00 97.56 99 ALA A N 1
ATOM 776 C CA . ALA A 1 99 ? 26.704 12.055 -12.374 1.00 97.56 99 ALA A CA 1
ATOM 777 C C . ALA A 1 99 ? 26.665 10.959 -13.457 1.00 97.56 99 ALA A C 1
ATOM 779 O O . ALA A 1 99 ? 27.721 10.624 -14.013 1.00 97.56 99 ALA A O 1
ATOM 780 N N . PRO A 1 100 ? 25.487 10.389 -13.781 1.00 97.44 100 PRO A N 1
ATOM 781 C CA . PRO A 1 100 ? 25.376 9.399 -14.845 1.00 97.44 100 PRO A CA 1
ATOM 782 C C . PRO A 1 100 ? 25.691 10.010 -16.215 1.00 97.44 100 PRO A C 1
ATOM 784 O O . PRO A 1 100 ? 25.439 11.187 -16.476 1.00 97.44 100 PRO A O 1
ATOM 787 N N . LYS A 1 101 ? 26.234 9.194 -17.121 1.00 97.44 101 LYS A N 1
ATOM 788 C CA . LYS A 1 101 ? 26.487 9.595 -18.514 1.00 97.44 101 LYS A CA 1
ATOM 789 C C . LYS A 1 101 ? 25.212 9.472 -19.349 1.00 97.44 101 LYS A C 1
ATOM 791 O O . LYS A 1 101 ? 24.340 8.673 -19.026 1.00 97.44 101 LYS A O 1
ATOM 796 N N . LEU A 1 102 ? 25.153 10.177 -20.481 1.00 96.31 102 LEU A N 1
ATOM 797 C CA . LEU A 1 102 ? 24.004 10.149 -21.397 1.00 96.31 102 LEU A CA 1
ATOM 798 C C . LEU A 1 102 ? 23.597 8.724 -21.822 1.00 96.31 102 LEU A C 1
ATOM 800 O O . LEU A 1 102 ? 22.412 8.413 -21.821 1.00 96.31 102 LEU A O 1
ATOM 804 N N . ALA A 1 103 ? 24.572 7.848 -22.083 1.00 95.81 103 ALA A N 1
ATOM 805 C CA . ALA A 1 103 ? 24.318 6.455 -22.455 1.00 95.81 103 ALA A CA 1
ATOM 806 C C . ALA A 1 103 ? 23.492 5.682 -21.407 1.00 95.81 103 ALA A C 1
ATOM 808 O O . ALA A 1 103 ? 22.715 4.813 -21.778 1.00 95.81 103 ALA A O 1
ATOM 809 N N . TRP A 1 104 ? 23.615 6.017 -20.116 1.00 96.50 104 TRP A N 1
ATOM 810 C CA . TRP A 1 104 ? 22.796 5.410 -19.060 1.00 96.50 104 TRP A CA 1
ATOM 811 C C . TRP A 1 104 ? 21.332 5.857 -19.151 1.00 96.50 104 TRP A C 1
ATOM 813 O O . TRP A 1 104 ? 20.429 5.042 -19.016 1.00 96.50 104 TRP A O 1
ATOM 823 N N . PHE A 1 105 ? 21.087 7.140 -19.440 1.00 95.75 105 PHE A N 1
ATOM 824 C CA . PHE A 1 105 ? 19.729 7.672 -19.611 1.00 95.75 105 PHE A CA 1
ATOM 825 C C . PHE A 1 105 ? 19.048 7.168 -20.891 1.00 95.75 105 PHE A C 1
ATOM 827 O O . PHE A 1 105 ? 17.826 7.062 -20.938 1.00 95.75 105 PHE A O 1
ATOM 834 N N . GLN A 1 106 ? 19.826 6.892 -21.938 1.00 95.38 106 GLN A N 1
ATOM 835 C CA . GLN A 1 106 ? 19.321 6.404 -23.223 1.00 95.38 106 GLN A CA 1
ATOM 836 C C . GLN A 1 106 ? 19.131 4.879 -23.272 1.00 95.38 106 GLN A C 1
ATOM 838 O O . GLN A 1 106 ? 18.592 4.383 -24.262 1.00 95.38 106 GLN A O 1
ATOM 843 N N . ASP A 1 107 ? 19.520 4.141 -22.228 1.00 95.50 107 ASP A N 1
ATOM 844 C CA . ASP A 1 107 ? 19.265 2.702 -22.096 1.00 95.50 107 ASP A CA 1
ATOM 845 C C . ASP A 1 107 ? 17.793 2.442 -21.719 1.00 95.50 107 ASP A C 1
ATOM 847 O O . ASP A 1 107 ? 17.426 2.074 -20.599 1.00 95.50 107 ASP A O 1
ATOM 851 N N . VAL A 1 108 ? 16.917 2.712 -22.688 1.00 95.94 108 VAL A N 1
ATOM 852 C CA . VAL A 1 108 ? 15.459 2.654 -22.534 1.00 95.94 108 VAL A CA 1
ATOM 853 C C . VAL A 1 108 ? 14.945 1.233 -22.314 1.00 95.94 108 VAL A C 1
ATOM 855 O O . VAL A 1 108 ? 13.929 1.049 -21.648 1.00 95.94 108 VAL A O 1
ATOM 858 N N . GLU A 1 109 ? 15.640 0.230 -22.843 1.00 95.44 109 GLU A N 1
ATOM 859 C CA . GLU A 1 109 ? 15.266 -1.181 -22.722 1.00 95.44 109 GLU A CA 1
ATOM 860 C C . GLU A 1 109 ? 15.526 -1.674 -21.297 1.00 95.44 109 GLU A C 1
ATOM 862 O O . GLU A 1 109 ? 14.631 -2.249 -20.671 1.00 95.44 109 GLU A O 1
ATOM 867 N N . SER A 1 110 ? 16.694 -1.345 -20.731 1.00 96.00 110 SER A N 1
ATOM 868 C CA . SER A 1 110 ? 16.972 -1.583 -19.315 1.00 96.00 110 SER A CA 1
ATOM 869 C C . SER A 1 110 ? 16.010 -0.809 -18.415 1.00 96.00 110 SER A C 1
ATOM 871 O O . SER A 1 110 ? 15.435 -1.389 -17.493 1.00 96.00 110 SER A O 1
ATOM 873 N N . MET A 1 111 ? 15.769 0.475 -18.704 1.00 97.19 111 MET A N 1
ATOM 874 C CA . MET A 1 111 ? 14.846 1.308 -17.932 1.00 97.19 111 MET A CA 1
ATOM 875 C C . MET A 1 111 ? 13.427 0.718 -17.895 1.00 97.19 111 MET A C 1
ATOM 877 O O . MET A 1 111 ? 12.822 0.644 -16.826 1.00 97.19 111 MET A O 1
ATOM 881 N N . LEU A 1 112 ? 12.886 0.272 -19.034 1.00 97.31 112 LEU A N 1
ATOM 882 C CA . LEU A 1 112 ? 11.558 -0.346 -19.084 1.00 97.31 112 LEU A CA 1
ATOM 883 C C . LEU A 1 112 ? 11.516 -1.683 -18.346 1.00 97.31 112 LEU A C 1
ATOM 885 O O . LEU A 1 112 ? 10.582 -1.902 -17.579 1.00 97.31 112 LEU A O 1
ATOM 889 N N . ASN A 1 113 ? 12.517 -2.547 -18.523 1.00 97.44 113 ASN A N 1
ATOM 890 C CA . ASN A 1 113 ? 12.581 -3.818 -17.802 1.00 97.44 113 ASN A CA 1
ATOM 891 C C . ASN A 1 113 ? 12.587 -3.599 -16.278 1.00 97.44 113 ASN A C 1
ATOM 893 O O . ASN A 1 113 ? 11.793 -4.211 -15.561 1.00 97.44 113 ASN A O 1
ATOM 897 N N . HIS A 1 114 ? 13.408 -2.667 -15.779 1.00 97.69 114 HIS A N 1
ATOM 898 C CA . HIS A 1 114 ? 13.492 -2.359 -14.348 1.00 97.69 114 HIS A CA 1
ATOM 899 C C . HIS A 1 114 ? 12.237 -1.665 -13.806 1.00 97.69 114 HIS A C 1
ATOM 901 O O . HIS A 1 114 ? 11.833 -1.948 -12.680 1.00 97.69 114 HIS A O 1
ATOM 907 N N . HIS A 1 115 ? 11.585 -0.785 -14.569 1.00 98.19 115 HIS A N 1
ATOM 908 C CA . HIS A 1 115 ? 10.337 -0.170 -14.115 1.00 98.19 115 HIS A CA 1
ATOM 909 C C . HIS A 1 115 ? 9.165 -1.154 -14.130 1.00 98.19 115 HIS A C 1
ATOM 911 O O . HIS A 1 115 ? 8.395 -1.190 -13.175 1.00 98.19 115 HIS A O 1
ATOM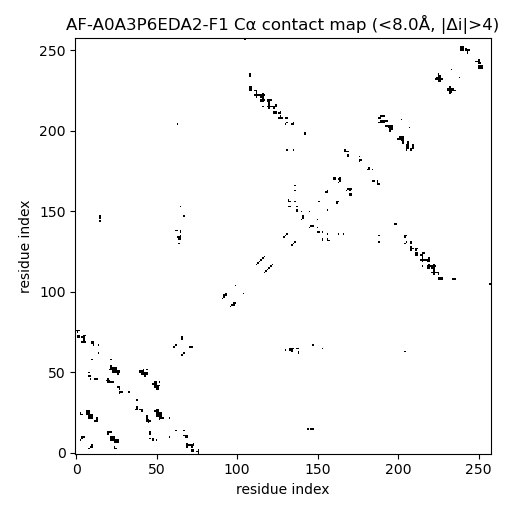 917 N N . LEU A 1 116 ? 9.032 -1.974 -15.174 1.00 98.06 116 LEU A N 1
ATOM 918 C CA . LEU A 1 116 ? 7.958 -2.960 -15.260 1.00 98.06 116 LEU A CA 1
ATOM 919 C C . LEU A 1 116 ? 8.162 -4.065 -14.217 1.00 98.06 116 LEU A C 1
ATOM 921 O O . LEU A 1 116 ? 7.348 -4.190 -13.311 1.00 98.06 116 LEU A O 1
ATOM 925 N N . ALA A 1 117 ? 9.260 -4.821 -14.269 1.00 97.94 117 ALA A N 1
ATOM 926 C CA . ALA A 1 117 ? 9.452 -5.935 -13.339 1.00 97.94 117 ALA A CA 1
ATOM 927 C C . ALA A 1 117 ? 9.832 -5.466 -11.930 1.00 97.94 117 ALA A C 1
ATOM 929 O O . ALA A 1 117 ? 9.286 -5.960 -10.947 1.00 97.94 117 ALA A O 1
ATOM 930 N N . GLY A 1 118 ? 10.754 -4.510 -11.819 1.00 96.62 118 GLY A N 1
ATOM 931 C CA . GLY A 1 118 ? 11.246 -4.026 -10.531 1.00 96.62 118 GLY A CA 1
ATOM 932 C C . GLY A 1 118 ? 10.229 -3.134 -9.829 1.00 96.62 118 GLY A C 1
ATOM 933 O O . GLY A 1 118 ? 9.644 -3.536 -8.829 1.00 96.62 118 GLY A O 1
ATOM 934 N N . LEU A 1 119 ? 10.000 -1.925 -10.346 1.00 97.75 119 LEU A N 1
ATOM 935 C CA . LEU A 1 119 ? 9.162 -0.936 -9.660 1.00 97.75 119 LEU A CA 1
ATOM 936 C C . LEU A 1 119 ? 7.696 -1.385 -9.540 1.00 97.75 119 LEU A C 1
ATOM 938 O O . LEU A 1 119 ? 7.144 -1.358 -8.443 1.00 97.75 119 LEU A O 1
ATOM 942 N N . LEU A 1 120 ? 7.067 -1.800 -10.643 1.00 97.81 120 LEU A N 1
ATOM 943 C CA . LEU A 1 120 ? 5.653 -2.189 -10.642 1.00 97.81 120 LEU A CA 1
ATOM 944 C C . LEU A 1 120 ? 5.458 -3.631 -10.156 1.00 97.81 120 LEU A C 1
ATOM 946 O O . LEU A 1 120 ? 4.630 -3.875 -9.280 1.00 97.81 120 LEU A O 1
ATOM 950 N N . GLY A 1 121 ? 6.239 -4.577 -10.683 1.00 98.19 121 GLY A N 1
ATOM 951 C CA . GLY A 1 121 ? 6.143 -5.997 -10.341 1.00 98.19 121 GLY A CA 1
ATOM 952 C C . GLY A 1 121 ? 6.477 -6.283 -8.875 1.00 98.19 121 GLY A C 1
ATOM 953 O O . GLY A 1 121 ? 5.612 -6.750 -8.132 1.00 98.19 121 GLY A O 1
ATOM 954 N N . LEU A 1 122 ? 7.697 -5.961 -8.422 1.00 98.50 122 LEU A N 1
ATOM 955 C CA . LEU A 1 122 ? 8.094 -6.179 -7.020 1.00 98.50 122 LEU A CA 1
ATOM 956 C C . LEU A 1 122 ? 7.329 -5.270 -6.053 1.00 98.50 122 LEU A C 1
ATOM 958 O O . LEU A 1 122 ? 7.068 -5.682 -4.922 1.00 98.50 122 LEU A O 1
ATOM 962 N N . GLY A 1 123 ? 6.939 -4.066 -6.487 1.00 98.25 123 GLY A N 1
ATOM 963 C CA . GLY A 1 123 ? 6.078 -3.174 -5.709 1.00 98.25 123 GLY A CA 1
ATOM 964 C C . GLY A 1 123 ? 4.717 -3.806 -5.411 1.00 98.25 123 GLY A C 1
ATOM 965 O O . GLY A 1 123 ? 4.319 -3.901 -4.250 1.00 98.25 123 GLY A O 1
ATOM 966 N N . SER A 1 124 ? 4.043 -4.322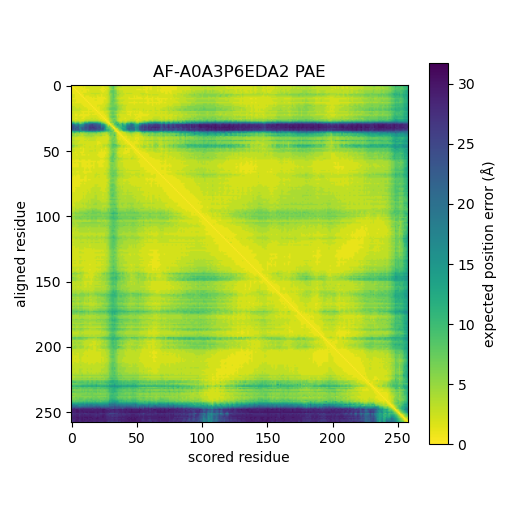 -6.443 1.00 98.50 124 SER A N 1
ATOM 967 C CA . SER A 1 124 ? 2.759 -5.016 -6.297 1.00 98.50 124 SER A CA 1
ATOM 968 C C . SER A 1 124 ? 2.897 -6.326 -5.517 1.00 98.50 124 SER A C 1
ATOM 970 O O . SER A 1 124 ? 2.043 -6.632 -4.689 1.00 98.50 124 SER A O 1
ATOM 972 N N . LEU A 1 125 ? 3.992 -7.076 -5.712 1.00 98.62 125 LEU A N 1
ATOM 973 C CA . LEU A 1 125 ? 4.247 -8.321 -4.978 1.00 98.62 125 LEU A CA 1
ATOM 974 C C . LEU A 1 125 ? 4.426 -8.064 -3.478 1.00 98.62 125 LEU A C 1
ATOM 976 O O . LEU A 1 125 ? 3.833 -8.754 -2.651 1.00 98.62 125 LEU A O 1
ATOM 980 N N . SER A 1 126 ? 5.221 -7.049 -3.133 1.00 98.44 126 SER A N 1
ATOM 981 C CA . SER A 1 126 ? 5.457 -6.649 -1.743 1.00 98.44 126 SER A CA 1
ATOM 982 C C . SER A 1 126 ? 4.168 -6.166 -1.084 1.00 98.44 126 SER A C 1
ATOM 984 O O . SER A 1 126 ? 3.898 -6.508 0.067 1.00 98.44 126 SER A O 1
ATOM 986 N N . TRP A 1 127 ? 3.339 -5.418 -1.821 1.00 98.62 127 TRP A N 1
ATOM 987 C CA . TRP A 1 127 ? 2.039 -4.979 -1.323 1.00 98.62 127 TRP A CA 1
ATOM 988 C C . TRP A 1 127 ? 1.062 -6.141 -1.131 1.00 98.62 127 TRP A C 1
ATOM 990 O O . TRP A 1 127 ? 0.416 -6.204 -0.092 1.00 98.62 127 TRP A O 1
ATOM 1000 N N . ALA A 1 128 ? 1.004 -7.108 -2.054 1.00 98.56 128 ALA A N 1
ATOM 1001 C CA . ALA A 1 128 ? 0.215 -8.327 -1.870 1.00 98.56 128 ALA A CA 1
ATOM 1002 C C . ALA A 1 128 ? 0.666 -9.104 -0.620 1.00 98.56 128 ALA A C 1
ATOM 1004 O O . ALA A 1 128 ? -0.172 -9.534 0.169 1.00 98.56 128 ALA A O 1
ATOM 1005 N N . 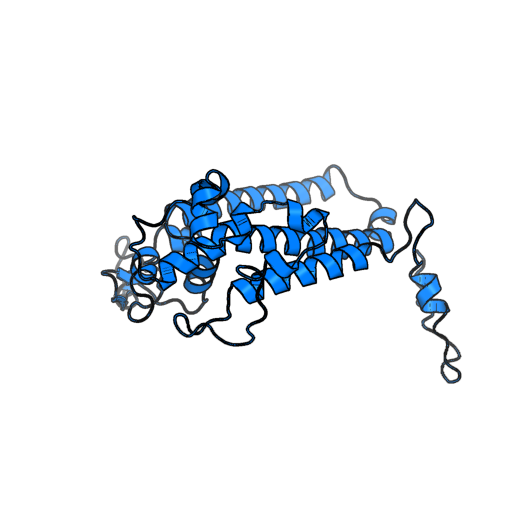GLY A 1 129 ? 1.979 -9.212 -0.385 1.00 98.00 129 GLY A N 1
ATOM 1006 C CA . GLY A 1 129 ? 2.529 -9.804 0.837 1.00 98.00 129 GLY A CA 1
ATOM 1007 C C . GLY A 1 129 ? 2.086 -9.067 2.106 1.00 98.00 129 GLY A C 1
ATOM 1008 O O . GLY A 1 129 ? 1.604 -9.697 3.045 1.00 98.00 129 GLY A O 1
ATOM 1009 N N . HIS A 1 130 ? 2.172 -7.731 2.122 1.00 98.50 130 HIS A N 1
ATOM 1010 C CA . HIS A 1 130 ? 1.643 -6.912 3.225 1.00 98.50 130 HIS A CA 1
ATOM 1011 C C . HIS A 1 130 ? 0.142 -7.136 3.426 1.00 98.50 130 HIS A C 1
ATOM 1013 O O . HIS A 1 130 ? -0.322 -7.303 4.555 1.00 98.50 130 HIS A O 1
ATOM 1019 N N . GLN A 1 131 ? -0.628 -7.178 2.336 1.00 98.38 131 GLN A N 1
ATOM 1020 C CA . GLN A 1 131 ? -2.064 -7.394 2.417 1.00 98.38 131 GLN A CA 1
ATOM 1021 C C . GLN A 1 131 ? -2.383 -8.745 3.061 1.00 98.38 131 GLN A C 1
ATOM 1023 O O . GLN A 1 131 ? -3.128 -8.788 4.036 1.00 98.38 131 GLN A O 1
ATOM 1028 N N . VAL A 1 132 ? -1.763 -9.820 2.574 1.00 97.81 132 VAL A N 1
ATOM 1029 C CA . VAL A 1 132 ? -2.004 -11.187 3.048 1.00 97.81 132 VAL A CA 1
ATOM 1030 C C . VAL A 1 132 ? -1.588 -11.383 4.506 1.00 97.81 132 VAL A C 1
ATOM 1032 O O . VAL A 1 132 ? -2.331 -11.987 5.276 1.00 97.81 132 VAL A O 1
ATOM 1035 N N . HIS A 1 133 ? -0.423 -10.869 4.902 1.00 97.00 133 HIS A N 1
ATOM 1036 C CA . HIS A 1 133 ? 0.163 -11.182 6.208 1.00 97.00 133 HIS A CA 1
ATOM 1037 C C . HIS A 1 133 ? -0.154 -10.166 7.313 1.00 97.00 133 HIS A C 1
ATOM 1039 O O . HIS A 1 133 ? 0.036 -10.485 8.484 1.00 97.00 133 HIS A O 1
ATOM 1045 N N . VAL A 1 134 ? -0.624 -8.961 6.971 1.00 97.69 134 VAL A N 1
ATOM 1046 C CA . VAL A 1 134 ? -0.883 -7.885 7.945 1.00 97.69 134 VAL A CA 1
ATOM 1047 C C . VAL A 1 134 ? -2.296 -7.331 7.815 1.00 97.69 134 VAL A C 1
ATOM 1049 O O . VAL A 1 134 ? -3.066 -7.369 8.771 1.00 97.69 134 VAL A O 1
ATOM 1052 N N . SER A 1 135 ? -2.660 -6.822 6.637 1.00 97.50 135 SER A N 1
ATOM 1053 C CA . SER A 1 135 ? -3.948 -6.139 6.449 1.00 97.50 135 SER A CA 1
ATOM 1054 C C . SER A 1 135 ? -5.140 -7.076 6.649 1.00 97.50 135 SER A C 1
ATOM 1056 O O . SER A 1 135 ? -6.052 -6.745 7.407 1.00 97.50 135 SER A O 1
ATOM 1058 N N . LEU A 1 136 ? -5.128 -8.236 5.986 1.00 97.56 136 LEU A N 1
ATOM 1059 C CA . LEU A 1 136 ? -6.203 -9.223 6.019 1.00 97.56 136 LEU A CA 1
ATOM 1060 C C . LEU A 1 136 ? -6.538 -9.713 7.431 1.00 97.56 136 LEU A C 1
ATOM 1062 O O . LEU A 1 136 ? -7.703 -9.584 7.815 1.00 97.56 136 LEU A O 1
ATOM 1066 N N . PRO A 1 137 ? -5.584 -10.248 8.223 1.00 97.06 137 PRO A N 1
ATOM 1067 C CA . PRO A 1 137 ? -5.907 -10.745 9.556 1.00 97.06 137 PRO A CA 1
ATOM 1068 C C . PRO A 1 137 ? -6.448 -9.634 10.463 1.00 97.06 137 PRO A C 1
ATOM 1070 O O . PRO A 1 137 ? -7.461 -9.825 11.131 1.00 97.06 137 PRO A O 1
ATOM 1073 N N . ILE A 1 138 ? -5.847 -8.441 10.429 1.00 97.25 138 ILE A N 1
ATOM 1074 C CA . ILE A 1 138 ? -6.277 -7.315 11.269 1.00 97.25 138 ILE A CA 1
ATOM 1075 C C . ILE A 1 138 ? -7.676 -6.831 10.876 1.00 97.25 138 ILE A C 1
ATOM 1077 O O . ILE A 1 138 ? -8.521 -6.624 11.744 1.00 97.25 138 ILE A O 1
ATOM 1081 N N . ASN A 1 139 ? -7.963 -6.686 9.578 1.00 96.88 139 ASN A N 1
ATOM 1082 C CA . ASN A 1 139 ? -9.286 -6.248 9.130 1.00 96.88 139 ASN A CA 1
ATOM 1083 C C . ASN A 1 139 ? -10.377 -7.280 9.427 1.00 96.88 139 ASN A C 1
ATOM 1085 O O . ASN A 1 139 ? -11.517 -6.890 9.661 1.00 96.88 139 ASN A O 1
ATOM 1089 N N . GLN A 1 140 ? -10.047 -8.570 9.490 1.00 95.12 140 GLN A N 1
ATOM 1090 C CA . GLN A 1 140 ? -11.000 -9.592 9.918 1.00 95.12 140 GLN A CA 1
ATOM 1091 C C . GLN A 1 140 ? -11.424 -9.395 11.381 1.00 95.12 140 GLN A C 1
ATOM 1093 O O . GLN A 1 140 ? -12.617 -9.459 11.673 1.00 95.12 140 GLN A O 1
ATOM 1098 N N . PHE A 1 141 ? -10.488 -9.064 12.277 1.00 95.50 141 PHE A N 1
ATOM 1099 C CA . PHE A 1 141 ? -10.808 -8.705 13.664 1.00 95.50 141 PHE A CA 1
ATOM 1100 C C . PHE A 1 141 ? -11.584 -7.388 13.772 1.00 95.50 141 PHE A C 1
ATOM 1102 O O . PHE A 1 141 ? -12.590 -7.325 14.479 1.00 95.50 141 PHE A O 1
ATOM 1109 N N . LEU A 1 142 ? -11.169 -6.355 13.031 1.00 95.31 142 LEU A N 1
ATOM 1110 C CA . LEU A 1 142 ? -11.863 -5.062 13.013 1.00 95.31 142 LEU A CA 1
ATOM 1111 C C . LEU A 1 142 ? -13.305 -5.192 12.506 1.00 95.31 142 LEU A C 1
ATOM 1113 O O . LEU A 1 142 ? -14.212 -4.556 13.035 1.00 95.31 142 LEU A O 1
ATOM 1117 N N . ASN A 1 143 ? -13.537 -6.028 11.493 1.00 94.25 143 ASN A N 1
ATOM 1118 C CA . ASN A 1 143 ? -14.874 -6.281 10.957 1.00 94.25 143 ASN A CA 1
ATOM 1119 C C . ASN A 1 143 ? -15.727 -7.151 11.891 1.00 94.25 143 ASN A C 1
ATOM 1121 O O . ASN A 1 143 ? -16.951 -7.071 11.839 1.00 94.25 143 ASN A O 1
ATOM 1125 N N . ALA A 1 144 ? -15.099 -7.948 12.759 1.00 93.44 144 ALA A N 1
ATOM 1126 C CA . ALA A 1 144 ? -15.774 -8.698 13.816 1.00 93.44 144 ALA A CA 1
ATOM 1127 C C . ALA A 1 144 ? -16.089 -7.846 15.064 1.00 93.44 144 ALA A C 1
ATOM 1129 O O . ALA A 1 144 ? -16.700 -8.355 16.001 1.00 93.44 144 ALA A O 1
ATOM 1130 N N . GLY A 1 145 ? -15.692 -6.567 15.088 1.00 92.00 145 GLY A N 1
ATOM 1131 C CA . GLY A 1 145 ? -15.955 -5.654 16.204 1.00 92.00 145 GLY A CA 1
ATOM 1132 C C . GLY A 1 145 ? -15.106 -5.931 17.447 1.00 92.00 145 GLY A C 1
ATOM 1133 O O . GLY A 1 145 ? -15.522 -5.601 18.555 1.00 92.00 145 GLY A O 1
ATOM 1134 N N . VAL A 1 146 ? -13.940 -6.561 17.280 1.00 93.94 146 VAL A N 1
ATOM 1135 C CA . VAL A 1 146 ? -12.999 -6.799 18.382 1.00 93.94 146 VAL A CA 1
ATOM 1136 C C . VAL A 1 146 ? -12.358 -5.479 18.813 1.00 93.94 146 VAL A C 1
ATOM 1138 O O . VAL A 1 146 ? -11.996 -4.658 17.969 1.00 93.94 146 VAL A O 1
ATOM 1141 N N . ASP A 1 147 ? -12.223 -5.277 20.127 1.00 92.38 147 ASP A N 1
ATOM 1142 C CA . ASP A 1 147 ? -11.578 -4.083 20.679 1.00 92.38 147 ASP A CA 1
ATOM 1143 C C . ASP A 1 147 ? -10.125 -3.973 20.201 1.00 92.38 147 ASP A C 1
ATOM 1145 O O . ASP A 1 147 ? -9.395 -4.963 20.147 1.00 92.38 147 ASP A O 1
ATOM 1149 N N . LEU A 1 148 ? -9.692 -2.750 19.889 1.00 91.06 148 LEU A N 1
ATOM 1150 C CA . LEU A 1 148 ? -8.375 -2.474 19.312 1.00 91.06 148 LEU A CA 1
ATOM 1151 C C . LEU A 1 148 ? -7.211 -3.000 20.159 1.00 91.06 148 LEU A C 1
ATOM 1153 O O . LEU A 1 148 ? -6.164 -3.322 19.601 1.00 91.06 148 LEU A O 1
ATOM 1157 N N . LYS A 1 149 ? -7.377 -3.081 21.485 1.00 90.88 149 LYS A N 1
ATOM 1158 C CA . LYS A 1 149 ? -6.338 -3.551 22.413 1.00 90.88 149 LYS A CA 1
ATOM 1159 C C . LYS A 1 149 ? -6.194 -5.068 22.432 1.00 90.88 149 LYS A C 1
ATOM 1161 O O . LYS A 1 149 ? -5.138 -5.559 22.817 1.00 90.88 149 LYS A O 1
ATOM 1166 N N . GLU A 1 150 ? -7.235 -5.784 22.020 1.00 93.31 150 GLU A N 1
ATOM 1167 C CA . GLU A 1 150 ? -7.267 -7.247 21.983 1.00 93.31 150 GLU A CA 1
ATOM 1168 C C . GLU A 1 150 ? -6.788 -7.798 20.632 1.00 93.31 150 GLU A C 1
ATOM 1170 O O . GLU A 1 150 ? -6.533 -8.994 20.503 1.00 93.31 150 GLU A O 1
ATOM 1175 N N . ILE A 1 151 ? -6.660 -6.942 19.609 1.00 94.81 151 ILE A N 1
ATOM 1176 C CA . ILE A 1 151 ? -6.144 -7.343 18.298 1.00 94.81 151 ILE A CA 1
ATOM 1177 C C . ILE A 1 151 ? -4.631 -7.597 18.413 1.00 94.81 151 ILE A C 1
ATOM 1179 O O . ILE A 1 151 ? -3.890 -6.666 18.743 1.00 94.81 151 ILE A O 1
ATOM 1183 N N . PRO A 1 152 ? -4.146 -8.812 18.083 1.00 95.56 152 PRO A N 1
ATOM 1184 C CA . PRO A 1 152 ? -2.717 -9.114 18.077 1.00 95.56 152 PRO A CA 1
ATOM 1185 C C . PRO A 1 152 ? -1.935 -8.157 17.176 1.00 95.56 152 PRO A C 1
ATOM 1187 O O . PRO A 1 152 ? -2.414 -7.732 16.118 1.00 95.56 152 PRO A O 1
ATOM 1190 N N . LEU A 1 153 ? -0.702 -7.822 17.558 1.00 95.62 153 LEU A N 1
ATOM 1191 C CA . LEU A 1 153 ? 0.116 -6.933 16.739 1.00 95.62 153 LEU A CA 1
ATOM 1192 C C . LEU A 1 153 ? 0.531 -7.622 15.422 1.00 95.62 153 LEU A C 1
ATOM 1194 O O . LEU A 1 153 ? 0.728 -8.837 15.396 1.00 95.62 153 LEU A O 1
ATOM 1198 N N . PRO A 1 154 ? 0.759 -6.867 14.325 1.00 95.00 154 PRO A N 1
ATOM 1199 C CA . PRO A 1 154 ? 1.114 -7.427 13.016 1.00 95.00 154 PRO A CA 1
ATOM 1200 C C . PRO A 1 154 ? 2.228 -8.487 13.029 1.00 95.00 154 PRO A C 1
ATOM 1202 O O . PRO A 1 154 ? 2.179 -9.460 12.283 1.00 95.00 154 PRO A O 1
ATOM 1205 N N . HIS A 1 155 ? 3.247 -8.305 13.872 1.00 95.69 155 HIS A N 1
ATOM 1206 C CA . HIS A 1 155 ? 4.381 -9.226 13.947 1.00 95.69 155 HIS A CA 1
ATOM 1207 C C . HIS A 1 155 ? 4.021 -10.568 14.600 1.00 95.69 155 HIS A C 1
ATOM 1209 O O . HIS A 1 155 ? 4.675 -11.567 14.314 1.00 95.69 155 HIS A O 1
ATOM 1215 N N . GLU A 1 156 ? 2.980 -10.623 15.431 1.00 95.81 156 GLU A N 1
ATOM 1216 C CA . GLU A 1 156 ? 2.509 -11.866 16.043 1.00 95.81 156 GLU A CA 1
ATOM 1217 C C . GLU A 1 156 ? 1.912 -12.803 14.991 1.00 95.81 156 GLU A C 1
ATOM 1219 O O . GLU A 1 156 ? 2.200 -13.995 15.018 1.00 95.81 156 GLU A O 1
ATOM 1224 N N . PHE A 1 157 ? 1.188 -12.273 13.998 1.00 94.44 157 PHE A N 1
ATOM 1225 C CA . PHE A 1 157 ? 0.698 -13.060 12.858 1.00 94.44 157 PHE A CA 1
ATOM 1226 C C . PHE A 1 157 ? 1.833 -13.632 12.001 1.00 94.44 157 PHE A C 1
ATOM 1228 O O . PHE A 1 157 ? 1.706 -14.719 11.446 1.00 94.44 157 PHE A O 1
ATOM 1235 N N . ILE A 1 158 ? 2.958 -12.921 11.900 1.00 93.56 158 ILE A N 1
ATOM 1236 C CA . ILE A 1 158 ? 4.125 -13.375 11.130 1.00 93.56 158 ILE A CA 1
ATOM 1237 C C . ILE A 1 158 ? 4.879 -14.476 11.885 1.00 93.56 158 ILE A C 1
ATOM 1239 O O . ILE A 1 158 ? 5.307 -15.461 11.285 1.00 93.56 158 ILE A O 1
ATOM 1243 N N . LEU A 1 159 ? 5.061 -14.306 13.196 1.00 94.56 159 LEU A N 1
ATOM 1244 C CA . LEU A 1 159 ? 5.832 -15.231 14.028 1.00 94.56 159 LEU A CA 1
ATOM 1245 C C . LEU A 1 159 ? 5.028 -16.474 14.426 1.00 94.56 159 LEU A C 1
ATOM 1247 O O . LEU A 1 159 ? 5.604 -17.549 14.584 1.00 94.56 159 LEU A O 1
ATOM 1251 N N . ASN A 1 160 ? 3.710 -16.339 14.575 1.00 94.00 160 ASN A N 1
ATOM 1252 C CA . ASN A 1 160 ? 2.817 -17.413 14.974 1.00 94.00 160 ASN A CA 1
ATOM 1253 C C . ASN A 1 160 ? 1.884 -17.807 13.824 1.00 94.00 160 ASN A C 1
ATOM 1255 O O . ASN A 1 160 ? 0.788 -17.270 13.652 1.00 94.00 160 ASN A O 1
ATOM 1259 N N . ARG A 1 161 ? 2.305 -18.819 13.062 1.00 90.88 161 ARG A N 1
ATOM 1260 C CA . ARG A 1 161 ? 1.506 -19.382 11.967 1.00 90.88 161 ARG A CA 1
ATOM 1261 C C . ARG A 1 161 ? 0.161 -19.935 12.441 1.00 90.88 161 ARG A C 1
ATOM 1263 O O . ARG A 1 161 ? -0.800 -19.873 11.682 1.00 90.88 161 ARG A O 1
ATOM 1270 N N . ASP A 1 162 ? 0.075 -20.457 13.662 1.00 93.94 162 ASP A N 1
ATOM 1271 C CA . ASP A 1 162 ? -1.162 -21.057 14.170 1.00 93.94 162 ASP A CA 1
ATOM 1272 C C . ASP A 1 162 ? -2.247 -19.996 14.387 1.00 93.94 162 ASP A C 1
ATOM 1274 O O . ASP A 1 162 ? -3.430 -20.282 14.214 1.00 93.94 162 ASP A O 1
ATOM 1278 N N . LEU A 1 163 ? -1.855 -18.755 14.693 1.00 93.38 163 LEU A N 1
ATOM 1279 C CA . LEU A 1 163 ? -2.775 -17.620 14.778 1.00 93.38 163 LEU A CA 1
ATOM 1280 C C . LEU A 1 163 ? -3.362 -17.271 13.402 1.00 93.38 163 LEU A C 1
ATOM 1282 O O . LEU A 1 163 ? -4.569 -17.077 13.277 1.00 93.38 163 LEU A O 1
ATOM 1286 N N . LEU A 1 164 ? -2.533 -17.252 12.351 1.00 93.19 164 LEU A N 1
ATOM 1287 C CA . LEU A 1 164 ? -3.019 -17.073 10.976 1.00 93.19 164 LEU A CA 1
ATOM 1288 C C . LEU A 1 164 ? -3.880 -18.252 10.513 1.00 93.19 164 LEU A C 1
ATOM 1290 O O . LEU A 1 164 ? -4.909 -18.032 9.882 1.00 93.19 164 LEU A O 1
ATOM 1294 N N . ALA A 1 165 ? -3.503 -19.485 10.857 1.00 94.56 165 ALA A N 1
ATOM 1295 C CA . ALA A 1 165 ? -4.239 -20.688 10.477 1.00 94.56 165 ALA A CA 1
ATOM 1296 C C . ALA A 1 165 ? -5.639 -20.772 11.112 1.00 94.56 165 ALA A C 1
ATOM 1298 O O . ALA A 1 165 ? -6.531 -21.391 10.539 1.00 94.56 165 ALA A O 1
ATOM 1299 N N . GLN A 1 166 ? -5.859 -20.130 12.264 1.00 93.44 166 GLN A N 1
ATOM 1300 C CA . GLN A 1 166 ? -7.195 -20.004 12.860 1.00 93.44 166 GLN A CA 1
ATOM 1301 C C . GLN A 1 166 ? -8.132 -19.121 12.025 1.00 93.44 166 GLN A C 1
ATOM 1303 O O . GLN A 1 166 ? -9.334 -19.376 11.984 1.00 93.44 166 GLN A O 1
ATOM 1308 N N . LEU A 1 167 ? -7.592 -18.098 11.356 1.00 93.75 167 LEU A N 1
ATOM 1309 C CA . LEU A 1 167 ? -8.356 -17.196 10.488 1.00 93.75 167 LEU A CA 1
ATOM 1310 C C . LEU A 1 167 ? -8.503 -17.754 9.069 1.00 93.75 167 LEU A C 1
ATOM 1312 O O . LEU A 1 167 ? -9.578 -17.678 8.474 1.00 93.75 167 LEU A O 1
ATOM 1316 N N . TYR A 1 168 ? -7.416 -18.326 8.555 1.00 95.38 168 TYR A N 1
ATOM 1317 C CA . TYR A 1 168 ? -7.260 -18.834 7.198 1.00 95.38 168 TYR A CA 1
ATOM 1318 C C . TYR A 1 168 ? -6.660 -20.250 7.260 1.00 95.38 168 TYR A C 1
ATOM 1320 O O . TYR A 1 168 ? -5.432 -20.400 7.287 1.00 95.38 168 TYR A O 1
ATOM 1328 N N . PRO A 1 169 ? -7.496 -21.307 7.313 1.00 95.88 169 PRO A N 1
ATOM 1329 C CA . PRO A 1 169 ? -7.047 -22.686 7.522 1.00 95.88 169 PRO A CA 1
ATOM 1330 C C . PRO A 1 169 ? -5.970 -23.175 6.546 1.00 95.88 169 PRO A C 1
ATOM 1332 O O . PRO A 1 169 ? -5.174 -24.046 6.904 1.00 95.88 169 PRO A O 1
ATOM 1335 N N . SER A 1 170 ? -5.896 -22.616 5.333 1.00 94.88 170 SER A N 1
ATOM 1336 C CA . SER A 1 170 ? -4.892 -23.000 4.336 1.00 94.88 170 SER A CA 1
ATOM 1337 C C . SER A 1 170 ? -3.451 -22.702 4.766 1.00 94.88 170 SER A C 1
ATOM 1339 O O . SER A 1 170 ? -2.524 -23.378 4.313 1.00 94.88 170 SER A O 1
ATOM 1341 N N . PHE A 1 171 ? -3.231 -21.768 5.700 1.00 94.75 171 PHE A N 1
ATOM 1342 C CA . PHE A 1 171 ? -1.896 -21.474 6.233 1.00 94.75 171 PHE A CA 1
ATOM 1343 C C . PHE A 1 171 ? -1.266 -22.662 6.971 1.00 94.75 171 PHE A C 1
ATOM 1345 O O . PHE A 1 171 ? -0.036 -22.746 7.045 1.00 94.75 171 PHE A O 1
ATOM 1352 N N . ALA A 1 172 ? -2.067 -23.617 7.459 1.00 94.62 172 ALA A N 1
ATOM 1353 C CA . ALA A 1 172 ? -1.556 -24.853 8.049 1.00 94.62 172 ALA A CA 1
ATOM 1354 C C . ALA A 1 172 ? -0.791 -25.721 7.026 1.00 94.62 172 ALA A C 1
ATOM 1356 O O . ALA A 1 172 ? 0.169 -26.401 7.397 1.00 94.62 172 ALA A O 1
ATOM 1357 N N . GLU A 1 173 ? -1.154 -25.656 5.737 1.00 92.50 173 GLU A N 1
ATOM 1358 C CA . GLU A 1 173 ? -0.476 -26.376 4.644 1.00 92.50 173 GLU A CA 1
ATOM 1359 C C . GLU A 1 173 ? 0.885 -25.745 4.272 1.00 92.50 173 GLU A C 1
ATOM 1361 O O . GLU A 1 173 ? 1.721 -26.367 3.606 1.00 92.50 173 GLU A O 1
ATOM 1366 N N . GLY A 1 174 ? 1.141 -24.514 4.731 1.00 92.00 174 GLY A N 1
ATOM 1367 C CA . GLY A 1 174 ? 2.364 -23.763 4.462 1.00 92.00 174 GLY A CA 1
ATOM 1368 C C . GLY A 1 174 ? 2.556 -23.423 2.979 1.00 92.00 174 GLY A C 1
ATOM 1369 O O . GLY A 1 174 ? 1.609 -23.191 2.227 1.00 92.00 174 GLY A O 1
ATOM 1370 N N . ALA A 1 175 ? 3.818 -23.379 2.544 1.00 94.06 175 ALA A N 1
ATOM 1371 C CA . ALA A 1 175 ? 4.180 -23.034 1.167 1.00 94.06 175 ALA A CA 1
ATOM 1372 C C . ALA A 1 175 ? 4.176 -24.239 0.204 1.00 94.06 175 ALA A C 1
ATOM 1374 O O . ALA A 1 175 ? 4.443 -24.081 -0.985 1.00 94.06 175 ALA A O 1
ATOM 1375 N N . THR A 1 176 ? 3.884 -25.452 0.680 1.00 96.12 176 THR A N 1
ATOM 1376 C CA . THR A 1 176 ? 3.904 -26.660 -0.162 1.00 96.12 176 THR A CA 1
ATOM 1377 C C . THR A 1 176 ? 2.941 -26.568 -1.358 1.00 96.12 176 THR A C 1
ATOM 1379 O O . THR A 1 176 ? 3.369 -26.875 -2.477 1.00 96.12 176 THR A O 1
ATOM 1382 N N . PRO A 1 177 ? 1.682 -26.098 -1.203 1.00 96.44 177 PRO A N 1
ATOM 1383 C CA . PRO A 1 177 ? 0.767 -25.938 -2.337 1.00 96.44 177 PRO A CA 1
ATOM 1384 C C . PRO A 1 177 ? 1.274 -24.957 -3.405 1.00 96.44 177 PRO A C 1
ATOM 1386 O O . PRO A 1 177 ? 1.019 -25.159 -4.591 1.00 96.44 177 PRO A O 1
ATOM 1389 N N . PHE A 1 178 ? 2.049 -23.936 -3.018 1.00 96.75 178 PHE A N 1
ATOM 1390 C CA . PHE A 1 178 ? 2.658 -22.987 -3.952 1.00 96.75 178 PHE A CA 1
ATOM 1391 C C . PHE A 1 178 ? 3.658 -23.669 -4.896 1.00 96.75 178 PHE A C 1
ATOM 1393 O O . PHE A 1 178 ? 3.520 -23.553 -6.114 1.00 96.75 178 PHE A O 1
ATOM 1400 N N . PHE A 1 179 ? 4.615 -24.429 -4.352 1.00 97.31 179 PHE A N 1
ATOM 1401 C CA . PHE A 1 179 ? 5.663 -25.094 -5.143 1.00 97.31 179 PHE A CA 1
ATOM 1402 C C . PHE A 1 179 ? 5.168 -26.321 -5.919 1.00 97.31 179 PHE A C 1
ATOM 1404 O O . PHE A 1 179 ? 5.780 -26.711 -6.909 1.00 97.31 179 PHE A O 1
ATOM 1411 N N . THR A 1 180 ? 4.055 -26.919 -5.491 1.00 97.38 180 THR A N 1
ATOM 1412 C CA . THR A 1 180 ? 3.407 -28.048 -6.184 1.00 97.38 180 THR A CA 1
ATOM 1413 C C . THR A 1 180 ? 2.348 -27.611 -7.198 1.00 97.38 180 THR A C 1
ATOM 1415 O O . THR A 1 180 ? 1.733 -28.462 -7.835 1.00 97.38 180 THR A O 1
ATOM 1418 N N . LEU A 1 181 ? 2.139 -26.299 -7.366 1.00 96.94 181 LEU A N 1
ATOM 1419 C CA . LEU A 1 181 ? 1.126 -25.706 -8.247 1.00 96.94 181 LEU A CA 1
ATOM 1420 C C . LEU A 1 181 ? -0.328 -26.078 -7.889 1.00 96.94 181 LEU A C 1
ATOM 1422 O O . LEU A 1 181 ? -1.235 -25.903 -8.701 1.00 96.94 181 LEU A O 1
ATOM 1426 N N . ASN A 1 182 ? -0.587 -26.537 -6.660 1.00 96.75 182 ASN A N 1
ATOM 1427 C CA . ASN A 1 182 ? -1.939 -26.792 -6.161 1.00 96.75 182 ASN A CA 1
ATOM 1428 C C . ASN A 1 182 ? -2.551 -25.524 -5.540 1.00 96.75 182 ASN A C 1
ATOM 1430 O O . ASN A 1 182 ? -2.879 -25.469 -4.355 1.00 96.75 182 ASN A O 1
ATOM 1434 N N . TRP A 1 183 ? -2.690 -24.473 -6.345 1.00 96.12 183 TRP A N 1
ATOM 1435 C CA . TRP A 1 183 ? -3.057 -23.136 -5.861 1.00 96.12 183 TRP A CA 1
ATOM 1436 C C . TRP A 1 183 ? -4.508 -22.997 -5.396 1.00 96.12 183 TRP A C 1
ATOM 1438 O O . TRP A 1 183 ? -4.831 -22.034 -4.705 1.00 96.12 183 TRP A O 1
ATOM 1448 N N . SER A 1 184 ? -5.368 -23.975 -5.704 1.00 95.88 184 SER A N 1
ATOM 1449 C CA . SER A 1 184 ? -6.760 -24.006 -5.227 1.00 95.88 184 SER A CA 1
ATOM 1450 C C . SER A 1 184 ? -6.875 -23.951 -3.698 1.00 95.88 184 SER A C 1
ATOM 1452 O O . SER A 1 184 ? -7.897 -23.527 -3.170 1.00 95.88 184 SER A O 1
ATOM 1454 N N . LYS A 1 185 ? -5.807 -24.330 -2.987 1.00 95.69 185 LYS A N 1
ATOM 1455 C CA . LYS A 1 185 ? -5.722 -24.320 -1.527 1.00 95.69 185 LYS A CA 1
ATOM 1456 C C . LYS A 1 185 ? -5.732 -22.929 -0.900 1.00 95.69 185 LYS A C 1
ATOM 1458 O O . LYS A 1 185 ? -6.159 -22.813 0.238 1.00 95.69 185 LYS A O 1
ATOM 1463 N N . TYR A 1 186 ? -5.329 -21.888 -1.627 1.00 96.56 186 TYR A N 1
ATOM 1464 C CA . TYR A 1 186 ? -5.237 -20.516 -1.106 1.00 96.56 186 TYR A CA 1
ATOM 1465 C C . TYR A 1 186 ? -6.533 -19.700 -1.270 1.00 96.56 186 TYR A C 1
ATOM 1467 O O . TYR A 1 186 ? -6.523 -18.474 -1.166 1.00 96.56 186 TYR A O 1
ATOM 1475 N N . SER A 1 187 ? -7.662 -20.361 -1.549 1.00 95.94 187 SER A N 1
ATOM 1476 C CA . SER A 1 187 ? -8.944 -19.708 -1.847 1.00 95.94 187 SER A CA 1
ATOM 1477 C C . SER A 1 187 ? -9.619 -19.035 -0.646 1.00 95.94 187 SER A C 1
ATOM 1479 O O . SER A 1 187 ? -10.661 -18.408 -0.813 1.00 95.94 187 SER A O 1
ATOM 1481 N N . ASP A 1 188 ? -9.089 -19.200 0.564 1.00 95.06 188 ASP A N 1
ATOM 1482 C CA . ASP A 1 188 ? -9.594 -18.564 1.783 1.00 95.06 188 ASP A CA 1
ATOM 1483 C C . ASP A 1 188 ? -9.109 -17.112 1.936 1.00 95.06 188 ASP A C 1
ATOM 1485 O O . ASP A 1 188 ? -9.877 -16.281 2.419 1.00 95.06 188 ASP A O 1
ATOM 1489 N N . PHE A 1 189 ? -7.902 -16.780 1.459 1.00 96.00 189 PHE A N 1
ATOM 1490 C CA . PHE A 1 189 ? -7.365 -15.410 1.485 1.00 96.00 189 PHE A CA 1
ATOM 1491 C C . PHE A 1 189 ? -7.112 -14.785 0.100 1.00 96.00 189 PHE A C 1
ATOM 1493 O O . PHE A 1 189 ? -7.051 -13.559 -0.004 1.00 96.00 189 PHE A O 1
ATOM 1500 N N . LEU A 1 190 ? -7.018 -15.580 -0.974 1.00 97.50 190 LEU A N 1
ATOM 1501 C CA . LEU A 1 190 ? -6.980 -15.101 -2.365 1.00 97.50 190 LEU A CA 1
ATOM 1502 C C . LEU A 1 190 ? -8.311 -15.402 -3.052 1.00 97.50 190 LEU A C 1
ATOM 1504 O O . LEU A 1 190 ? -8.491 -16.440 -3.690 1.00 97.50 190 LEU A O 1
ATOM 1508 N N . THR A 1 191 ? -9.269 -14.491 -2.907 1.00 97.81 191 THR A N 1
ATOM 1509 C CA . THR A 1 191 ? -10.629 -14.701 -3.414 1.00 97.81 191 THR A CA 1
ATOM 1510 C C . THR A 1 191 ? -10.866 -14.013 -4.757 1.00 97.81 191 THR A C 1
ATOM 1512 O O . THR A 1 191 ? -10.025 -13.275 -5.272 1.00 97.81 191 THR A O 1
ATOM 1515 N N . PHE A 1 192 ? -12.018 -14.305 -5.357 1.00 97.50 192 PHE A N 1
ATOM 1516 C CA . PHE A 1 192 ? -12.551 -13.591 -6.516 1.00 97.50 192 PHE A CA 1
ATOM 1517 C C . PHE A 1 192 ? -14.067 -13.435 -6.332 1.00 97.50 192 PHE A C 1
ATOM 1519 O O . PHE A 1 192 ? -14.865 -13.986 -7.089 1.00 97.50 192 PHE A O 1
ATOM 1526 N N . ARG A 1 193 ? -14.474 -12.787 -5.232 1.00 95.94 193 ARG A N 1
ATOM 1527 C CA . ARG A 1 193 ? -15.893 -12.644 -4.863 1.00 95.94 193 ARG A CA 1
ATOM 1528 C C . ARG A 1 193 ? -16.607 -11.682 -5.802 1.00 95.94 193 ARG A C 1
ATOM 1530 O O . ARG A 1 193 ? -17.720 -11.975 -6.221 1.00 95.94 193 ARG A O 1
ATOM 1537 N N . GLY A 1 194 ? -15.956 -10.567 -6.138 1.00 92.94 194 GLY A N 1
ATOM 1538 C CA . GLY A 1 194 ? -16.493 -9.550 -7.036 1.00 92.94 194 GLY A CA 1
ATOM 1539 C C . GLY A 1 194 ? -17.668 -8.801 -6.409 1.00 92.94 194 GLY A C 1
ATOM 1540 O O . GLY A 1 194 ? -18.820 -9.206 -6.532 1.00 92.94 194 GLY A O 1
ATOM 1541 N N . GLY A 1 195 ? -17.388 -7.683 -5.741 1.00 95.69 195 GLY A N 1
ATOM 1542 C CA . GLY A 1 195 ? -18.413 -6.853 -5.110 1.00 95.69 195 GLY A CA 1
ATOM 1543 C C . GLY A 1 195 ? -17.882 -6.094 -3.902 1.00 95.69 195 GLY A C 1
ATOM 1544 O O . GLY A 1 195 ? -16.683 -5.828 -3.804 1.00 95.69 195 GLY A O 1
ATOM 1545 N N . LEU A 1 196 ? -18.789 -5.761 -2.985 1.00 97.06 196 LEU A N 1
ATOM 1546 C CA . LEU A 1 196 ? -18.479 -5.036 -1.756 1.00 97.06 196 LEU A CA 1
ATOM 1547 C C . LEU A 1 196 ? -18.619 -5.948 -0.535 1.00 97.06 196 LEU A C 1
ATOM 1549 O O . LEU A 1 196 ? -19.473 -6.837 -0.504 1.00 97.06 196 LEU A O 1
ATOM 1553 N N . ASP A 1 197 ? -17.772 -5.713 0.458 1.00 95.25 197 ASP A N 1
ATOM 1554 C CA . ASP A 1 197 ? -17.901 -6.279 1.792 1.00 95.25 197 ASP A CA 1
ATOM 1555 C C . ASP A 1 197 ? -19.107 -5.623 2.490 1.00 95.25 197 ASP A C 1
ATOM 1557 O O . ASP A 1 197 ? -19.123 -4.400 2.649 1.00 95.25 197 ASP A O 1
ATOM 1561 N N . PRO A 1 198 ? -20.132 -6.393 2.900 1.00 95.06 198 PRO A N 1
ATOM 1562 C CA . PRO A 1 198 ? -21.343 -5.844 3.502 1.00 95.06 198 PRO A CA 1
ATOM 1563 C C . PRO A 1 198 ? -21.098 -5.159 4.852 1.00 95.06 198 PRO A C 1
ATOM 1565 O O . PRO A 1 198 ? -21.928 -4.352 5.260 1.00 95.06 198 PRO A O 1
ATOM 1568 N N . VAL A 1 199 ? -19.993 -5.464 5.544 1.00 93.69 199 VAL A N 1
ATOM 1569 C CA . VAL A 1 199 ? -19.665 -4.842 6.836 1.00 93.69 199 VAL A CA 1
ATOM 1570 C C . VAL A 1 199 ? -19.078 -3.451 6.631 1.00 93.69 199 VAL A C 1
ATOM 1572 O O . VAL A 1 199 ? -19.465 -2.499 7.303 1.00 93.69 199 VAL A O 1
ATOM 1575 N N . THR A 1 200 ? -18.133 -3.323 5.702 1.00 93.69 200 THR A N 1
ATOM 1576 C CA . THR A 1 200 ? -17.375 -2.078 5.506 1.00 93.69 200 THR A CA 1
ATOM 1577 C C . THR A 1 200 ? -17.926 -1.199 4.386 1.00 93.69 200 THR A C 1
ATOM 1579 O O . THR A 1 200 ? -17.587 -0.020 4.314 1.00 93.69 200 THR A O 1
ATOM 1582 N N . GLY A 1 201 ? -18.725 -1.763 3.476 1.00 93.56 201 GLY A N 1
ATOM 1583 C CA . GLY A 1 201 ? -19.134 -1.123 2.224 1.00 93.56 201 GLY A CA 1
ATOM 1584 C C . GLY A 1 201 ? -17.988 -0.927 1.219 1.00 93.56 201 GLY A C 1
ATOM 1585 O O . GLY A 1 201 ? -18.206 -0.345 0.158 1.00 93.56 201 GLY A O 1
ATOM 1586 N N . GLY A 1 202 ? -16.771 -1.384 1.540 1.00 95.25 202 GLY A N 1
ATOM 1587 C CA . GLY A 1 202 ? -15.585 -1.305 0.688 1.00 95.25 202 GLY A CA 1
ATOM 1588 C C . GLY A 1 202 ? -15.391 -2.548 -0.180 1.00 95.25 202 GLY A C 1
ATOM 1589 O O . GLY A 1 202 ? -16.191 -3.478 -0.152 1.00 95.25 202 GLY A O 1
ATOM 1590 N N . LEU A 1 203 ? -14.308 -2.584 -0.959 1.00 97.69 203 LEU A N 1
ATOM 1591 C CA . LEU A 1 203 ? -13.917 -3.791 -1.696 1.00 97.69 203 LEU A CA 1
ATOM 1592 C C . LEU A 1 203 ? -13.429 -4.880 -0.733 1.00 97.69 203 LEU A C 1
ATOM 1594 O O . LEU A 1 203 ? -12.790 -4.585 0.277 1.00 97.69 203 LEU A O 1
ATOM 1598 N N . TRP A 1 204 ? -13.648 -6.145 -1.094 1.00 97.44 204 TRP A N 1
ATOM 1599 C CA . TRP A 1 204 ? -13.058 -7.273 -0.377 1.00 97.44 204 TRP A CA 1
ATOM 1600 C C . TRP A 1 204 ? -11.532 -7.194 -0.422 1.00 97.44 204 TRP A C 1
ATOM 1602 O O . TRP A 1 204 ? -10.929 -7.291 -1.492 1.00 97.44 204 TRP A O 1
ATOM 1612 N N . LEU A 1 205 ? -10.885 -7.066 0.737 1.00 97.69 205 LEU A N 1
ATOM 1613 C CA . LEU A 1 205 ? -9.424 -6.996 0.792 1.00 97.69 205 LEU A CA 1
ATOM 1614 C C . LEU A 1 205 ? -8.762 -8.270 0.244 1.00 97.69 205 LEU A C 1
ATOM 1616 O O . LEU A 1 205 ? -7.704 -8.180 -0.374 1.00 97.69 205 LEU A O 1
ATOM 1620 N N . THR A 1 206 ? -9.410 -9.429 0.381 1.00 97.88 206 THR A N 1
ATOM 1621 C CA . THR A 1 206 ? -8.961 -10.707 -0.195 1.00 97.88 206 THR A CA 1
ATOM 1622 C C . THR A 1 206 ? -8.952 -10.675 -1.728 1.00 97.88 206 THR A C 1
ATOM 1624 O O . THR A 1 206 ? -8.014 -11.172 -2.351 1.00 97.88 206 THR A O 1
ATOM 1627 N N . ASP A 1 207 ? -9.933 -10.009 -2.352 1.00 98.25 207 ASP A N 1
ATOM 1628 C CA . ASP A 1 207 ? -9.945 -9.769 -3.802 1.00 98.25 207 ASP A CA 1
ATOM 1629 C C . ASP A 1 207 ? -8.838 -8.775 -4.195 1.00 98.25 207 ASP A C 1
ATOM 1631 O O . ASP A 1 207 ? -8.172 -8.962 -5.212 1.00 98.25 207 ASP A O 1
ATOM 1635 N N . THR A 1 208 ? -8.582 -7.738 -3.383 1.00 98.31 208 THR A N 1
ATOM 1636 C CA . THR A 1 208 ? -7.482 -6.794 -3.659 1.00 98.31 208 THR A CA 1
ATOM 1637 C C . THR A 1 208 ? -6.102 -7.449 -3.537 1.00 98.31 208 THR A C 1
ATOM 1639 O O . THR A 1 208 ? -5.222 -7.137 -4.338 1.00 98.31 208 THR A O 1
ATOM 1642 N N . ALA A 1 209 ? -5.915 -8.382 -2.598 1.00 98.44 209 ALA A N 1
ATOM 1643 C CA . ALA A 1 209 ? -4.674 -9.137 -2.438 1.00 98.44 209 ALA A CA 1
ATOM 1644 C C . ALA A 1 209 ? -4.418 -10.032 -3.654 1.00 98.44 209 ALA A C 1
ATOM 1646 O O . ALA A 1 209 ? -3.329 -10.014 -4.231 1.00 98.44 209 ALA A O 1
ATOM 1647 N N . HIS A 1 210 ? -5.452 -10.745 -4.106 1.00 98.62 210 HIS A N 1
ATOM 1648 C CA . HIS A 1 210 ? -5.385 -11.534 -5.331 1.00 98.62 210 HIS A CA 1
ATOM 1649 C C . HIS A 1 210 ? -5.124 -10.657 -6.564 1.00 98.62 210 HIS A C 1
ATOM 1651 O O . HIS A 1 210 ? -4.281 -10.996 -7.396 1.00 98.62 210 HIS A O 1
ATOM 1657 N N . HIS A 1 211 ? -5.766 -9.488 -6.653 1.00 98.56 211 HIS A N 1
ATOM 1658 C CA . HIS A 1 211 ? -5.508 -8.518 -7.714 1.00 98.56 211 HIS A CA 1
ATOM 1659 C C . HIS A 1 211 ? -4.036 -8.084 -7.749 1.00 98.56 211 HIS A C 1
ATOM 1661 O O . HIS A 1 211 ? -3.401 -8.191 -8.797 1.00 98.56 211 HIS A O 1
ATOM 1667 N N . HIS A 1 212 ? -3.458 -7.655 -6.623 1.00 98.69 212 HIS A N 1
ATOM 1668 C CA . HIS A 1 212 ? -2.055 -7.230 -6.586 1.00 98.69 212 HIS A CA 1
ATOM 1669 C C . HIS A 1 212 ? -1.084 -8.375 -6.886 1.00 98.69 212 HIS A C 1
ATOM 1671 O O . HIS A 1 212 ? -0.063 -8.142 -7.535 1.00 98.69 212 HIS A O 1
ATOM 1677 N N . LEU A 1 213 ? -1.399 -9.611 -6.487 1.00 98.44 213 LEU A N 1
ATOM 1678 C CA . LEU A 1 213 ? -0.602 -10.779 -6.863 1.00 98.44 213 LEU A CA 1
ATOM 1679 C C . LEU A 1 213 ? -0.639 -11.023 -8.381 1.00 98.44 213 LEU A C 1
ATOM 1681 O O . LEU A 1 213 ? 0.405 -11.234 -8.998 1.00 98.44 213 LEU A O 1
ATOM 1685 N N . ALA A 1 214 ? -1.815 -10.936 -9.005 1.00 98.38 214 ALA A N 1
ATOM 1686 C CA . ALA A 1 214 ? -1.955 -11.078 -10.454 1.00 98.38 214 ALA A CA 1
ATOM 1687 C C . ALA A 1 214 ? -1.218 -9.960 -11.215 1.00 98.38 214 ALA A C 1
ATOM 1689 O O . ALA A 1 214 ? -0.499 -10.230 -12.179 1.00 98.38 214 ALA A O 1
ATOM 1690 N N . ILE A 1 215 ? -1.337 -8.712 -10.749 1.00 98.31 215 ILE A N 1
ATOM 1691 C CA . ILE A 1 215 ? -0.618 -7.553 -11.294 1.00 98.31 215 ILE A CA 1
ATOM 1692 C C . ILE A 1 215 ? 0.897 -7.725 -11.148 1.00 98.31 215 ILE A C 1
ATOM 1694 O O . ILE A 1 215 ? 1.635 -7.447 -12.094 1.00 98.31 215 ILE A O 1
ATOM 1698 N N . ALA A 1 216 ? 1.367 -8.239 -10.009 1.00 98.50 216 ALA A N 1
ATOM 1699 C CA . ALA A 1 216 ? 2.780 -8.518 -9.794 1.00 98.50 216 ALA A CA 1
ATOM 1700 C C . ALA A 1 216 ? 3.322 -9.507 -10.829 1.00 98.50 216 ALA A C 1
ATOM 1702 O O . ALA A 1 216 ? 4.327 -9.224 -11.474 1.00 98.50 216 ALA A O 1
ATOM 1703 N N . ILE A 1 217 ? 2.634 -10.635 -11.034 1.00 98.06 217 ILE A N 1
ATOM 1704 C CA . ILE A 1 217 ? 3.037 -11.652 -12.014 1.00 98.06 217 ILE A CA 1
ATOM 1705 C C . ILE A 1 217 ? 3.044 -11.062 -13.430 1.00 98.06 217 ILE A C 1
ATOM 1707 O O . ILE A 1 217 ? 4.017 -11.244 -14.162 1.00 98.06 217 ILE A O 1
ATOM 1711 N N . LEU A 1 218 ? 2.001 -10.310 -13.800 1.00 98.44 218 LEU A N 1
ATOM 1712 C CA . LEU A 1 218 ? 1.905 -9.662 -15.108 1.00 98.44 218 LEU A CA 1
ATOM 1713 C C . LEU A 1 218 ? 3.099 -8.740 -15.366 1.00 98.44 218 LEU A C 1
ATOM 1715 O O . LEU A 1 218 ? 3.740 -8.842 -16.411 1.00 98.44 218 LEU A O 1
ATOM 1719 N N . PHE A 1 219 ? 3.424 -7.861 -14.418 1.00 98.44 219 PHE A N 1
ATOM 1720 C CA . PH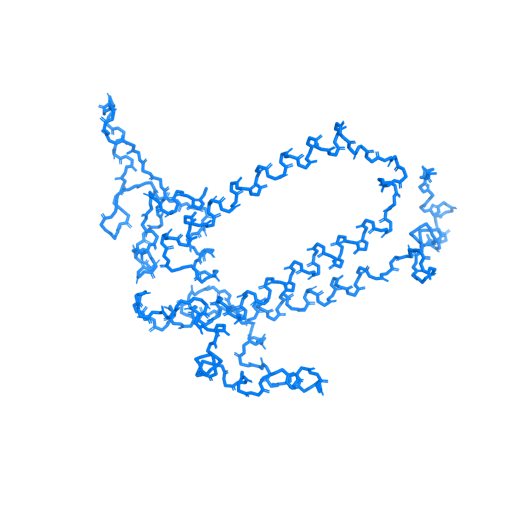E A 1 219 ? 4.503 -6.891 -14.586 1.00 98.44 219 PHE A CA 1
ATOM 1721 C C . PHE A 1 219 ? 5.899 -7.503 -14.462 1.00 98.44 219 PHE A C 1
ATOM 1723 O O . PHE A 1 219 ? 6.801 -7.095 -15.197 1.00 98.44 219 PHE A O 1
ATOM 1730 N N . LEU A 1 220 ? 6.074 -8.518 -13.610 1.00 98.06 220 LEU A N 1
ATOM 1731 C CA . LEU A 1 220 ? 7.311 -9.293 -13.546 1.00 98.06 220 LEU A CA 1
ATOM 1732 C C . LEU A 1 220 ? 7.600 -9.960 -14.888 1.00 98.06 220 LEU A C 1
ATOM 1734 O O . LEU A 1 220 ? 8.715 -9.843 -15.382 1.00 98.06 220 LEU A O 1
ATOM 1738 N N . ILE A 1 221 ? 6.607 -10.586 -15.524 1.00 98.12 221 ILE A N 1
ATOM 1739 C CA . ILE A 1 221 ? 6.782 -11.182 -16.856 1.00 98.12 221 ILE A CA 1
ATOM 1740 C C . ILE A 1 221 ? 7.000 -10.090 -17.915 1.00 98.12 221 ILE A C 1
ATOM 1742 O O . ILE A 1 221 ? 7.923 -10.196 -18.723 1.00 98.12 221 ILE A O 1
ATOM 1746 N N . ALA A 1 222 ? 6.207 -9.012 -17.897 1.00 97.06 222 ALA A N 1
ATOM 1747 C CA . ALA A 1 222 ? 6.314 -7.923 -18.872 1.00 97.06 222 ALA A CA 1
ATOM 1748 C C . ALA A 1 222 ? 7.695 -7.245 -18.865 1.00 97.06 222 ALA A C 1
ATOM 1750 O O . ALA A 1 222 ? 8.214 -6.890 -19.922 1.00 97.06 222 ALA A O 1
ATOM 1751 N N . GLY A 1 223 ? 8.328 -7.107 -17.697 1.00 96.75 223 GLY A N 1
ATOM 1752 C CA . GLY A 1 223 ? 9.674 -6.542 -17.578 1.00 96.75 223 GLY A CA 1
ATOM 1753 C C . GLY A 1 223 ? 10.812 -7.449 -18.054 1.00 96.75 223 GLY A C 1
ATOM 1754 O O . GLY A 1 223 ? 11.966 -7.079 -17.885 1.00 96.75 223 GLY A O 1
ATOM 1755 N N . HIS A 1 224 ? 10.518 -8.610 -18.650 1.00 97.31 224 HIS A N 1
ATOM 1756 C CA . HIS A 1 224 ? 11.503 -9.467 -19.324 1.00 97.31 224 HIS A CA 1
ATOM 1757 C C . HIS A 1 224 ? 11.338 -9.472 -20.854 1.00 97.31 224 HIS A C 1
ATOM 1759 O O . HIS A 1 224 ? 11.929 -10.299 -21.548 1.00 97.31 224 HIS A O 1
ATOM 1765 N N . MET A 1 225 ? 10.533 -8.555 -21.402 1.00 96.81 225 MET A N 1
ATOM 1766 C CA . MET A 1 225 ? 10.274 -8.468 -22.840 1.00 96.81 225 MET A CA 1
ATOM 1767 C C . MET A 1 225 ? 11.449 -7.864 -23.626 1.00 96.81 225 MET A C 1
ATOM 1769 O O . MET A 1 225 ? 11.710 -8.289 -24.757 1.00 96.81 225 MET A O 1
ATOM 1773 N N . TYR A 1 226 ? 12.145 -6.864 -23.075 1.00 96.19 226 TYR A N 1
ATOM 1774 C CA . TYR A 1 226 ? 13.131 -6.087 -23.832 1.00 96.19 226 TYR A CA 1
ATOM 1775 C C . TYR A 1 226 ? 14.539 -6.667 -23.730 1.00 96.19 226 TYR A C 1
ATOM 1777 O O . TYR A 1 226 ? 14.960 -7.153 -22.677 1.00 96.19 226 TYR A O 1
ATOM 1785 N N . ARG A 1 227 ? 15.272 -6.612 -24.846 1.00 96.00 227 ARG A N 1
ATOM 1786 C CA . ARG A 1 227 ? 16.630 -7.150 -24.939 1.00 96.00 227 ARG A CA 1
ATOM 1787 C C . ARG A 1 227 ? 17.590 -6.334 -24.082 1.00 96.00 227 ARG A C 1
ATOM 1789 O O . ARG A 1 227 ? 17.582 -5.113 -24.131 1.00 96.00 227 ARG A O 1
ATOM 1796 N N . THR A 1 228 ? 18.447 -7.025 -23.338 1.00 92.88 228 THR A N 1
ATOM 1797 C CA . THR A 1 228 ? 19.562 -6.423 -22.588 1.00 92.88 228 THR A CA 1
ATOM 1798 C C . THR A 1 228 ? 20.865 -7.172 -22.909 1.00 92.88 228 THR A C 1
ATOM 1800 O O . THR A 1 228 ? 21.009 -7.747 -23.990 1.00 92.88 228 THR A O 1
ATOM 1803 N N . ASN A 1 229 ? 21.828 -7.203 -21.987 1.00 92.19 229 ASN A N 1
ATOM 1804 C CA . ASN A 1 229 ? 23.188 -7.700 -22.221 1.00 92.19 229 ASN A CA 1
ATOM 1805 C C . ASN A 1 229 ? 23.283 -9.198 -22.576 1.00 92.19 229 ASN A C 1
ATOM 1807 O O . ASN A 1 229 ? 24.297 -9.627 -23.119 1.00 92.19 229 ASN A O 1
ATOM 1811 N N . TRP A 1 230 ? 22.248 -9.997 -22.297 1.00 93.50 230 TRP A N 1
ATOM 1812 C CA . TRP A 1 230 ? 22.237 -11.445 -22.563 1.00 93.50 230 TRP A CA 1
ATOM 1813 C C . TRP A 1 230 ? 21.665 -11.832 -23.934 1.00 93.50 230 TRP A C 1
ATOM 1815 O O . TRP A 1 230 ? 21.458 -13.012 -24.203 1.00 93.50 230 TRP A O 1
ATOM 1825 N N . GLY A 1 231 ? 21.373 -10.863 -24.807 1.00 90.50 231 GLY A N 1
ATOM 1826 C CA . GLY A 1 231 ? 20.935 -11.111 -26.188 1.00 90.50 231 GLY A CA 1
ATOM 1827 C C . GLY A 1 231 ? 19.498 -11.631 -26.354 1.00 90.50 231 GLY A C 1
ATOM 1828 O O . GLY A 1 231 ? 18.960 -11.572 -27.459 1.00 90.50 231 GLY A O 1
ATOM 1829 N N . ILE A 1 232 ? 18.845 -12.080 -25.279 1.00 93.56 232 ILE A N 1
ATOM 1830 C CA . ILE A 1 232 ? 17.445 -12.529 -25.262 1.00 93.56 232 ILE A CA 1
ATOM 1831 C C . ILE A 1 232 ? 16.514 -11.322 -25.092 1.00 93.56 232 ILE A C 1
ATOM 1833 O O . ILE A 1 232 ? 16.798 -10.439 -24.287 1.00 93.56 232 ILE A O 1
ATOM 1837 N N . GLY A 1 233 ? 15.406 -11.302 -25.840 1.00 94.75 233 GLY A N 1
ATOM 1838 C CA . GLY A 1 233 ? 14.379 -10.256 -25.799 1.00 94.75 233 GLY A CA 1
ATOM 1839 C C . GLY A 1 233 ? 14.260 -9.468 -27.107 1.00 94.75 233 GLY A C 1
ATOM 1840 O O . GLY A 1 233 ? 14.952 -9.737 -28.101 1.00 94.75 233 GLY A O 1
ATOM 1841 N N . HIS A 1 234 ? 13.373 -8.476 -27.107 1.00 94.75 234 HIS A N 1
ATOM 1842 C CA . HIS A 1 234 ? 13.092 -7.626 -28.262 1.00 94.75 234 HIS A CA 1
ATOM 1843 C C . HIS A 1 234 ? 13.817 -6.279 -28.184 1.00 94.75 234 HIS A C 1
ATOM 1845 O O . HIS A 1 234 ? 13.804 -5.630 -27.140 1.00 94.75 234 HIS A O 1
ATOM 1851 N N . GLY A 1 235 ? 14.400 -5.837 -29.302 1.00 93.94 235 GLY A N 1
ATOM 1852 C CA . GLY A 1 235 ? 14.848 -4.453 -29.453 1.00 93.94 235 GLY A CA 1
ATOM 1853 C C . GLY A 1 235 ? 13.656 -3.549 -29.759 1.00 93.94 235 GLY A C 1
ATOM 1854 O O . GLY A 1 235 ? 12.871 -3.849 -30.663 1.00 93.94 235 GLY A O 1
ATOM 1855 N N . LEU A 1 236 ? 13.507 -2.435 -29.038 1.00 92.75 236 LEU A N 1
ATOM 1856 C CA . LEU A 1 236 ? 12.376 -1.516 -29.247 1.00 92.75 236 LEU A CA 1
ATOM 1857 C C . LEU A 1 236 ? 12.350 -0.966 -30.673 1.00 92.75 236 LEU A C 1
ATOM 1859 O O . LEU A 1 236 ? 11.296 -0.871 -31.303 1.00 92.75 236 LEU A O 1
ATOM 1863 N N . LYS A 1 237 ? 13.530 -0.635 -31.200 1.00 90.56 237 LYS A N 1
ATOM 1864 C CA . LYS A 1 237 ? 13.692 -0.165 -32.575 1.00 90.56 237 LYS A CA 1
ATOM 1865 C C . LYS A 1 237 ? 13.233 -1.214 -33.589 1.00 90.56 237 LYS A C 1
ATOM 1867 O O . LYS A 1 237 ? 12.493 -0.873 -34.508 1.00 90.56 237 LYS A O 1
ATOM 1872 N N . ASP A 1 238 ? 13.616 -2.473 -33.386 1.00 91.12 238 ASP A N 1
ATOM 1873 C CA . ASP A 1 238 ? 13.247 -3.582 -34.272 1.00 91.12 238 ASP A CA 1
ATOM 1874 C C . ASP A 1 238 ? 11.723 -3.761 -34.306 1.00 91.12 238 ASP A C 1
ATOM 1876 O O . ASP A 1 238 ? 11.134 -3.888 -35.381 1.00 91.12 238 ASP A O 1
ATOM 1880 N N . ILE A 1 239 ? 11.071 -3.689 -33.136 1.00 91.69 239 ILE A N 1
ATOM 1881 C CA . ILE A 1 239 ? 9.606 -3.711 -33.033 1.00 91.69 239 ILE A CA 1
ATOM 1882 C C . ILE A 1 239 ? 9.016 -2.563 -33.859 1.00 91.69 239 ILE A C 1
ATOM 1884 O O . ILE A 1 239 ? 8.165 -2.800 -34.714 1.00 91.69 239 ILE A O 1
ATOM 1888 N N . LEU A 1 240 ? 9.454 -1.321 -33.642 1.00 89.69 240 LEU A N 1
ATOM 1889 C CA . LEU A 1 240 ? 8.891 -0.151 -34.328 1.00 89.69 240 LEU A CA 1
ATOM 1890 C C . LEU A 1 240 ? 9.069 -0.215 -35.851 1.00 89.69 240 LEU A C 1
ATOM 1892 O O . LEU A 1 240 ? 8.148 0.114 -36.600 1.00 89.69 240 LEU A O 1
ATOM 1896 N N . GLU A 1 241 ? 10.234 -0.657 -36.322 1.00 87.94 241 GLU A N 1
ATOM 1897 C CA . GLU A 1 241 ? 10.538 -0.745 -37.751 1.00 87.94 241 GLU A CA 1
ATOM 1898 C C . GLU A 1 241 ? 9.801 -1.888 -38.462 1.00 87.94 241 GLU A C 1
ATOM 1900 O O . GLU A 1 241 ? 9.556 -1.785 -39.673 1.00 87.94 241 GLU A O 1
ATOM 1905 N N . ALA A 1 242 ? 9.427 -2.944 -37.733 1.00 88.69 242 ALA A N 1
ATOM 1906 C CA . ALA A 1 242 ? 8.629 -4.053 -38.250 1.00 88.69 242 ALA A CA 1
ATOM 1907 C C . ALA A 1 242 ? 7.157 -3.666 -38.500 1.00 88.69 242 ALA A C 1
ATOM 1909 O O . ALA A 1 242 ? 6.513 -4.229 -39.385 1.00 88.69 242 ALA A O 1
ATOM 1910 N N . HIS A 1 243 ? 6.623 -2.668 -37.788 1.00 86.69 243 HIS A N 1
ATOM 1911 C CA . HIS A 1 243 ? 5.230 -2.226 -37.926 1.00 86.69 243 HIS A CA 1
ATOM 1912 C C . HIS A 1 243 ? 5.037 -1.273 -39.125 1.00 86.69 243 HIS A C 1
ATOM 1914 O O . HIS A 1 243 ? 4.874 -0.058 -38.978 1.00 86.69 243 HIS A O 1
ATOM 1920 N N . LYS A 1 244 ? 5.037 -1.835 -40.342 1.00 81.19 244 LYS A N 1
ATOM 1921 C CA . LYS A 1 244 ? 4.793 -1.136 -41.621 1.00 81.19 244 LYS A CA 1
ATOM 1922 C C . LYS A 1 244 ? 3.447 -1.544 -42.222 1.00 81.19 244 LYS A C 1
ATOM 1924 O O . LYS A 1 244 ? 3.225 -2.714 -42.503 1.00 81.19 244 LYS A O 1
ATOM 1929 N N . GLY A 1 245 ? 2.565 -0.569 -42.450 1.00 80.19 245 GLY A N 1
ATOM 1930 C CA . GLY A 1 245 ? 1.283 -0.775 -43.131 1.00 80.19 245 GLY A CA 1
ATOM 1931 C C . GLY A 1 245 ? 1.306 -0.290 -44.589 1.00 80.19 245 GLY A C 1
ATOM 1932 O O . GLY A 1 245 ? 2.071 0.622 -44.908 1.00 80.19 245 GLY A O 1
ATOM 1933 N N . PRO A 1 246 ? 0.431 -0.819 -45.464 1.00 76.06 246 PRO A N 1
ATOM 1934 C CA . PRO A 1 246 ? 0.426 -0.508 -46.900 1.00 76.06 246 PRO A CA 1
ATOM 1935 C C . PRO A 1 246 ? 0.145 0.972 -47.217 1.00 76.06 246 PRO A C 1
ATOM 1937 O O . PRO A 1 246 ? 0.633 1.490 -48.215 1.00 76.06 246 PRO A O 1
ATOM 1940 N N . PHE A 1 247 ? -0.579 1.682 -46.344 1.00 74.62 247 PHE A N 1
ATOM 1941 C CA . PHE A 1 247 ? -0.935 3.098 -46.527 1.00 74.62 247 PHE A CA 1
ATOM 1942 C C . PHE A 1 247 ? 0.011 4.088 -45.820 1.00 74.62 247 PHE A C 1
ATOM 1944 O O . PHE A 1 247 ? -0.150 5.298 -45.956 1.00 74.62 247 PHE A O 1
ATOM 1951 N N . LYS A 1 248 ? 1.009 3.607 -45.061 1.00 61.31 248 LYS A N 1
ATOM 1952 C CA . LYS A 1 248 ? 1.994 4.448 -44.355 1.00 61.31 248 LYS A CA 1
ATOM 1953 C C . LYS A 1 248 ? 3.409 4.069 -44.797 1.00 61.31 248 LYS A C 1
ATOM 1955 O O . LYS A 1 248 ? 4.123 3.357 -44.099 1.00 61.31 248 LYS A O 1
ATOM 1960 N N . ALA A 1 249 ? 3.828 4.589 -45.956 1.00 54.03 249 ALA A N 1
ATOM 1961 C CA . ALA A 1 249 ? 5.145 4.332 -46.562 1.00 54.03 249 ALA A CA 1
ATOM 1962 C C . ALA A 1 249 ? 6.346 4.753 -45.680 1.00 54.03 249 ALA A C 1
ATOM 1964 O O . ALA A 1 249 ? 7.462 4.264 -45.857 1.00 54.03 249 ALA A O 1
ATOM 1965 N N . LYS A 1 250 ? 6.125 5.619 -44.683 1.00 54.22 250 LYS A N 1
ATOM 1966 C CA . LYS A 1 250 ? 7.009 5.780 -43.525 1.00 54.22 250 LYS A CA 1
ATOM 1967 C C . LYS A 1 250 ? 6.306 5.152 -42.319 1.00 54.22 250 LYS A C 1
ATOM 1969 O O . LYS A 1 250 ? 5.443 5.786 -41.717 1.00 54.22 250 LYS A O 1
ATOM 1974 N N . ALA A 1 251 ? 6.686 3.925 -41.953 1.00 53.69 251 ALA A N 1
ATOM 1975 C CA . ALA A 1 251 ? 6.499 3.458 -40.576 1.00 53.69 251 ALA A CA 1
ATOM 1976 C C . ALA A 1 251 ? 7.135 4.450 -39.602 1.00 53.69 251 ALA A C 1
ATOM 1978 O O . ALA A 1 251 ? 7.861 5.340 -40.047 1.00 53.69 251 ALA A O 1
ATOM 1979 N N . ILE A 1 252 ? 6.851 4.292 -38.309 1.00 56.03 252 ILE A N 1
ATOM 1980 C CA . ILE A 1 252 ? 7.354 5.081 -37.178 1.00 56.03 252 ILE A CA 1
ATOM 1981 C C . ILE A 1 252 ? 8.900 5.160 -37.227 1.00 56.03 252 ILE A C 1
ATOM 1983 O O . ILE A 1 252 ? 9.620 4.485 -36.505 1.00 56.03 252 ILE A O 1
ATOM 1987 N N . LYS A 1 253 ? 9.438 5.977 -38.138 1.00 50.66 253 LYS A N 1
ATOM 1988 C CA . LYS A 1 253 ? 10.836 6.372 -38.247 1.00 50.66 253 LYS A CA 1
ATOM 1989 C C . LYS A 1 253 ? 10.968 7.503 -37.258 1.00 50.66 253 LYS A C 1
ATOM 1991 O O . LYS A 1 253 ? 10.925 8.677 -37.623 1.00 50.66 253 LYS A O 1
ATOM 1996 N N . VAL A 1 254 ? 11.043 7.143 -35.985 1.00 54.03 254 VAL A N 1
ATOM 1997 C CA . VAL A 1 254 ? 11.503 8.109 -35.007 1.00 54.03 254 VAL A CA 1
ATOM 1998 C C . VAL A 1 254 ? 12.977 8.317 -35.319 1.00 54.03 254 VAL A C 1
ATOM 2000 O O . VAL A 1 254 ? 13.761 7.370 -35.348 1.00 54.03 254 VAL A O 1
ATOM 2003 N N . TYR A 1 255 ? 13.344 9.558 -35.609 1.00 46.62 255 TYR A N 1
ATOM 2004 C CA . TYR A 1 255 ? 14.730 10.003 -35.639 1.00 46.62 255 TYR A CA 1
ATOM 2005 C C . TYR A 1 255 ? 15.292 9.970 -34.204 1.00 46.62 255 TYR A C 1
ATOM 2007 O O . TYR A 1 255 ? 15.681 11.001 -33.670 1.00 46.62 255 TYR A O 1
ATOM 2015 N N . VAL A 1 256 ? 15.299 8.809 -33.541 1.00 46.12 256 VAL A N 1
ATOM 2016 C CA . VAL A 1 256 ? 16.073 8.625 -32.312 1.00 46.12 256 VAL A CA 1
ATOM 2017 C C . VAL A 1 256 ? 17.463 8.217 -32.762 1.00 46.12 256 VAL A C 1
ATOM 2019 O O . VAL A 1 256 ? 17.730 7.055 -33.067 1.00 46.12 256 VAL A O 1
ATOM 2022 N N . LYS A 1 257 ? 18.345 9.209 -32.879 1.00 40.84 257 LYS A N 1
ATOM 2023 C CA . LYS A 1 257 ? 19.768 8.940 -32.707 1.00 40.84 257 LYS A CA 1
ATOM 2024 C C . LYS A 1 257 ? 19.936 8.580 -31.230 1.00 40.84 257 LYS A C 1
ATOM 2026 O O . LYS A 1 257 ? 19.804 9.465 -30.388 1.00 40.84 257 LYS A O 1
ATOM 2031 N N . PHE A 1 258 ? 20.102 7.290 -30.949 1.00 48.03 258 PHE A N 1
ATOM 2032 C CA . PHE A 1 258 ? 20.725 6.846 -29.707 1.00 48.03 258 PHE A CA 1
ATOM 2033 C C . PHE A 1 258 ? 22.179 7.316 -29.736 1.00 48.03 258 PHE A C 1
ATOM 2035 O O . PHE A 1 258 ? 22.831 7.105 -30.789 1.00 48.03 258 PHE A O 1
#

Sequence (258 aa):
MYFHGARFSNYEAWLSDPTHIGPSAQVVWPIVWPIVGQEILNGDVGGGFRGIQITSGFFQLWRASGITSELQLYCTAIGALVFAALMLFAGWFHYHKAAPKLAWFQDVESMLNHHLAGLLGLGSLSWAGHQVHVSLPINQFLNAGVDLKEIPLPHEFILNRDLLAQLYPSFAEGATPFFTLNWSKYSDFLTFRGGLDPVTGGLWLTDTAHHHLAIAILFLIAGHMYRTNWGIGHGLKDILEAHKGPFKAKAIKVYVKF

InterPro domains:
  IPR001280 Photosystem I PsaA/PsaB [PF00223] (1-250)
  IPR001280 Photosystem I PsaA/PsaB [PR00257] (73-97)
  IPR001280 Photosystem I PsaA/PsaB [PR00257] (112-136)
  IPR001280 Photosystem I PsaA/PsaB [PR00257] (208-226)
  IPR036408 Photosystem I PsaA/PsaB superfamily [G3DSA:1.20.1130.10] (1-258)
  IPR036408 Photosystem I PsaA/PsaB superfamily [SSF81558] (1-248)

Radius of gyration: 24.78 Å; Cα contacts (8 Å, |Δi|>4): 305; chains: 1; bounding box: 51×65×70 Å